Protein AF-E4XRZ0-F1 (afdb_monomer_lite)

Secondary structure (DSSP, 8-state):
-EEEEEEETTTEEEEEEESS-HHHHHHHHHTT-S--HHHHHS-EEEEEEEESS---HHHHHHHHHHHHHHH-GGGEEETTB--SS--HHHHHHHHHHHHHHHT--TTT-SSS-GGG--SPP---HHHHHHHHHHHHS--TT-----TTTS-HHHHHHHHHHTT---S----THHHHHHHHHHHHHHHHHHHHHHHHHHHHHTTS----------

Sequence (214 aa):
MIILVLELEKDRFLVQRTNKEAEEIFEDYVSGRTDCIFTQRYKPQSFIIEKTRSGSLDDLEEVIFSYMLDFGIDNVRGGQYDELFFTKERHLQLKKKIGNRFDKCFNCLGNHRIRKCAKTIEIDEELNEMVQEILEGDSSGDEKIDPKDLDEDERLALRMQMGLDDGYERDESGNCFIICVLVAFFVLGFYMFIYLVLTRYGGKNLKVSFKTGR

Stru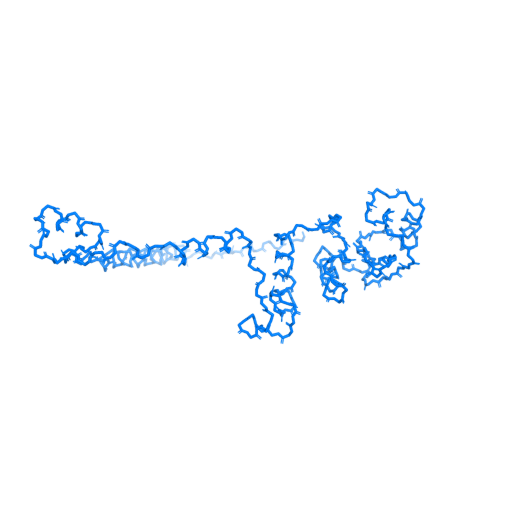cture (mmCIF, N/CA/C/O backbone):
data_AF-E4XRZ0-F1
#
_entry.id   AF-E4XRZ0-F1
#
loop_
_atom_site.group_PDB
_atom_site.id
_atom_site.type_symbol
_atom_site.label_atom_id
_atom_site.label_alt_id
_atom_site.label_comp_id
_atom_site.label_asym_id
_atom_site.label_entity_id
_atom_site.label_seq_id
_atom_site.pdbx_PDB_ins_code
_atom_site.Cartn_x
_atom_site.Cartn_y
_atom_site.Cartn_z
_atom_site.occupancy
_atom_site.B_iso_or_equiv
_atom_site.auth_seq_id
_atom_site.auth_comp_id
_atom_site.auth_asym_id
_atom_site.auth_atom_id
_atom_site.pdbx_PDB_model_num
ATOM 1 N N . MET A 1 1 ? 11.311 10.806 -16.162 1.00 83.06 1 MET A N 1
ATOM 2 C CA . MET A 1 1 ? 11.051 9.583 -15.374 1.00 83.06 1 MET A CA 1
ATOM 3 C C . MET A 1 1 ? 9.656 9.118 -15.715 1.00 83.06 1 MET A C 1
ATOM 5 O O . MET A 1 1 ? 8.772 9.964 -15.828 1.00 83.06 1 MET A O 1
ATOM 9 N N . ILE A 1 2 ? 9.485 7.817 -15.900 1.00 89.50 2 ILE A N 1
ATOM 10 C CA . ILE A 1 2 ? 8.204 7.192 -16.210 1.00 89.50 2 ILE A CA 1
ATOM 11 C C . ILE A 1 2 ? 7.722 6.370 -15.013 1.00 89.50 2 ILE A C 1
ATOM 13 O O . ILE A 1 2 ? 8.541 5.872 -14.234 1.00 89.50 2 ILE A O 1
ATOM 17 N N . ILE A 1 3 ? 6.405 6.252 -14.863 1.00 92.81 3 ILE A N 1
ATOM 18 C CA . ILE A 1 3 ? 5.781 5.276 -13.966 1.00 92.81 3 ILE A CA 1
ATOM 19 C C . ILE A 1 3 ? 5.221 4.165 -14.842 1.00 92.81 3 ILE A C 1
ATOM 21 O O . ILE A 1 3 ? 4.352 4.405 -15.683 1.00 92.81 3 ILE A O 1
ATOM 25 N N . LEU A 1 4 ? 5.778 2.979 -14.646 1.00 94.12 4 LEU A N 1
ATOM 26 C CA . LEU A 1 4 ? 5.436 1.750 -15.333 1.00 94.12 4 LEU A CA 1
ATOM 27 C C . LEU A 1 4 ? 4.639 0.866 -14.378 1.00 94.12 4 LEU A C 1
ATOM 29 O O . LEU A 1 4 ? 5.030 0.696 -13.221 1.00 94.12 4 LEU A O 1
ATOM 33 N N . VAL A 1 5 ? 3.556 0.287 -14.871 1.00 95.62 5 VAL A N 1
ATOM 34 C CA . VAL A 1 5 ? 2.799 -0.747 -14.173 1.00 95.62 5 VAL A CA 1
ATOM 35 C C . VAL A 1 5 ? 2.990 -2.050 -14.928 1.00 95.62 5 VAL A C 1
ATOM 37 O O . VAL A 1 5 ? 2.684 -2.136 -16.112 1.00 95.62 5 VAL A O 1
ATOM 40 N N . LEU A 1 6 ? 3.524 -3.055 -14.248 1.00 95.25 6 LEU A N 1
ATOM 41 C CA . LEU A 1 6 ? 3.657 -4.412 -14.756 1.00 95.25 6 LEU A CA 1
ATOM 42 C C . LEU A 1 6 ? 2.463 -5.226 -14.281 1.00 95.25 6 LEU A C 1
ATOM 44 O O . LEU A 1 6 ? 2.226 -5.329 -13.077 1.00 95.25 6 LEU A O 1
ATOM 48 N N . GLU A 1 7 ? 1.744 -5.809 -15.226 1.00 96.19 7 GLU A N 1
ATOM 49 C CA . GLU A 1 7 ? 0.694 -6.783 -14.967 1.00 96.19 7 GLU A CA 1
ATOM 50 C C . GLU A 1 7 ? 1.335 -8.169 -14.876 1.00 96.19 7 GLU A C 1
ATOM 52 O O . GLU A 1 7 ? 2.112 -8.589 -15.739 1.00 96.19 7 GLU A O 1
ATOM 57 N N . LEU A 1 8 ? 1.053 -8.855 -13.778 1.00 95.44 8 LEU A N 1
ATOM 58 C CA . LEU A 1 8 ? 1.630 -10.134 -13.400 1.00 95.44 8 LEU A CA 1
ATOM 59 C C . LEU A 1 8 ? 0.523 -11.190 -13.351 1.00 95.44 8 LEU A C 1
ATOM 61 O O . LEU A 1 8 ? -0.663 -10.885 -13.230 1.00 95.44 8 LEU A O 1
ATOM 65 N N . GLU A 1 9 ? 0.919 -12.459 -13.355 1.00 94.56 9 GLU A N 1
ATOM 66 C CA . GLU A 1 9 ? -0.007 -13.574 -13.160 1.00 94.56 9 GLU A CA 1
ATOM 67 C C . GLU A 1 9 ? -0.894 -13.417 -11.906 1.00 94.56 9 GLU A C 1
ATOM 69 O O . GLU A 1 9 ? -0.433 -13.008 -10.835 1.00 94.56 9 GLU A O 1
ATOM 74 N N . LYS A 1 10 ? -2.146 -13.889 -12.018 1.00 94.06 10 LYS A N 1
ATOM 75 C CA . LYS A 1 10 ? -3.161 -13.904 -10.945 1.00 94.06 10 LYS A CA 1
ATOM 76 C C . LYS A 1 10 ? -3.623 -12.506 -10.514 1.00 94.06 10 LYS A C 1
ATOM 78 O O . LYS A 1 10 ? -3.785 -12.280 -9.315 1.00 94.06 10 LYS A O 1
ATOM 83 N N . ASP A 1 11 ? -3.824 -11.611 -11.482 1.00 94.31 11 ASP A N 1
ATOM 84 C CA . ASP A 1 11 ? -4.351 -10.252 -11.287 1.00 94.31 11 ASP A CA 1
ATOM 85 C C . ASP A 1 11 ? -3.521 -9.435 -10.282 1.00 94.31 11 ASP A C 1
ATOM 87 O O . ASP A 1 11 ? -4.044 -8.803 -9.360 1.00 94.31 11 ASP A O 1
ATOM 91 N N . ARG A 1 12 ? -2.192 -9.505 -10.425 1.00 95.88 12 ARG A N 1
ATOM 92 C CA . ARG A 1 12 ? -1.232 -8.806 -9.562 1.00 95.88 12 ARG A CA 1
ATOM 93 C C . ARG A 1 12 ? -0.484 -7.745 -10.338 1.00 95.88 12 ARG A C 1
ATOM 95 O O . ARG A 1 12 ? -0.247 -7.885 -11.530 1.00 95.88 12 ARG A O 1
ATOM 102 N N . PHE A 1 13 ? -0.057 -6.706 -9.634 1.00 97.06 13 PHE A N 1
ATOM 103 C CA . PHE A 1 13 ? 0.544 -5.532 -10.248 1.00 97.06 13 PHE A CA 1
ATOM 104 C C . PHE A 1 13 ? 1.822 -5.131 -9.520 1.00 97.06 13 PHE A C 1
ATOM 106 O O . PHE A 1 13 ? 1.865 -5.087 -8.288 1.00 97.06 13 PHE A O 1
ATOM 113 N N . LEU A 1 14 ? 2.866 -4.812 -10.281 1.00 96.12 14 LEU A N 1
ATOM 114 C CA . LEU A 1 14 ? 4.071 -4.165 -9.768 1.00 96.12 14 LEU A CA 1
ATOM 115 C C . LEU A 1 14 ? 4.192 -2.778 -10.393 1.00 96.12 14 LEU A C 1
ATOM 117 O O . LEU A 1 14 ? 4.318 -2.643 -11.605 1.00 96.12 14 LEU A O 1
ATOM 121 N N . VAL A 1 15 ? 4.190 -1.744 -9.562 1.00 95.38 15 VAL A N 1
ATOM 122 C CA . VAL A 1 15 ? 4.352 -0.357 -9.994 1.00 95.38 15 VAL A CA 1
ATOM 123 C C . VAL A 1 15 ? 5.789 0.078 -9.746 1.00 95.38 15 VAL A C 1
ATOM 125 O O . VAL A 1 15 ? 6.284 0.041 -8.616 1.00 95.38 15 VAL A O 1
ATOM 128 N N . GLN A 1 16 ? 6.465 0.538 -10.793 1.00 92.56 16 GLN A N 1
ATOM 129 C CA . GLN A 1 16 ? 7.843 0.995 -10.706 1.00 92.56 16 GLN A CA 1
ATOM 130 C C . GLN A 1 16 ? 8.038 2.349 -11.371 1.00 92.56 16 GLN A C 1
ATOM 132 O O . GLN A 1 16 ? 7.583 2.615 -12.480 1.00 92.56 16 GLN A O 1
ATOM 137 N N . ARG A 1 17 ? 8.809 3.203 -10.697 1.00 92.31 17 ARG A N 1
ATOM 138 C CA . ARG A 1 17 ? 9.357 4.411 -11.299 1.00 92.31 17 ARG A CA 1
ATOM 139 C C . ARG A 1 17 ? 10.733 4.123 -11.881 1.00 92.31 17 ARG A C 1
ATOM 141 O O . ARG A 1 17 ? 11.614 3.651 -11.166 1.00 92.31 17 ARG A O 1
ATOM 148 N N . THR A 1 18 ? 10.941 4.495 -13.135 1.00 90.00 18 THR A N 1
ATOM 149 C CA . THR A 1 18 ? 12.208 4.276 -13.838 1.00 90.00 18 THR A CA 1
ATOM 150 C C . THR A 1 18 ? 12.543 5.431 -14.785 1.00 90.00 18 THR A C 1
ATOM 152 O O . THR A 1 18 ? 11.710 6.283 -15.108 1.00 90.00 18 THR A O 1
ATOM 155 N N . ASN A 1 19 ? 13.808 5.518 -15.178 1.00 89.56 19 ASN A N 1
ATOM 156 C CA . ASN A 1 19 ? 14.304 6.382 -16.248 1.00 89.56 19 ASN A CA 1
ATOM 157 C C . ASN A 1 19 ? 14.634 5.606 -17.532 1.00 89.56 19 ASN A C 1
ATOM 159 O O . ASN A 1 19 ? 14.908 6.247 -18.542 1.00 89.56 19 ASN A O 1
ATOM 163 N N . LYS A 1 20 ? 14.624 4.271 -17.472 1.00 89.19 20 LYS A N 1
ATOM 164 C CA . LYS A 1 20 ? 14.821 3.382 -18.616 1.00 89.19 20 LYS A CA 1
ATOM 165 C C . LYS A 1 20 ? 13.554 3.277 -19.465 1.00 89.19 20 LYS A C 1
ATOM 167 O O . LYS A 1 20 ? 12.472 3.670 -19.020 1.00 89.19 20 LYS A O 1
ATOM 172 N N . GLU A 1 21 ? 13.705 2.739 -20.669 1.00 89.81 21 GLU A N 1
ATOM 173 C CA . GLU A 1 21 ? 12.577 2.401 -21.537 1.00 89.81 21 GLU A CA 1
ATOM 174 C C . GLU A 1 21 ? 11.744 1.269 -20.918 1.00 89.81 21 GLU A C 1
ATOM 176 O O . GLU A 1 21 ? 12.250 0.437 -20.158 1.00 89.81 21 GLU A O 1
ATOM 181 N N . ALA A 1 22 ? 10.437 1.282 -21.183 1.00 90.31 22 ALA A N 1
ATOM 182 C CA . ALA A 1 22 ? 9.500 0.348 -20.564 1.00 90.31 22 ALA A CA 1
ATOM 183 C C . ALA A 1 22 ? 9.772 -1.096 -21.010 1.00 90.31 22 ALA A C 1
ATOM 185 O O . ALA A 1 22 ? 9.707 -2.019 -20.199 1.00 90.31 22 ALA A O 1
ATOM 186 N N . GLU A 1 23 ? 10.137 -1.259 -22.279 1.00 91.62 23 GLU A N 1
ATOM 187 C CA . GLU A 1 23 ? 10.483 -2.520 -22.921 1.00 91.62 23 GLU A CA 1
ATOM 188 C C . GLU A 1 23 ? 11.716 -3.158 -22.268 1.00 91.62 23 GLU A C 1
ATOM 190 O O . GLU A 1 23 ? 11.671 -4.329 -21.898 1.00 91.62 23 GLU A O 1
ATOM 195 N N . GLU A 1 24 ? 12.778 -2.376 -22.033 1.00 92.00 24 GLU A N 1
ATOM 196 C CA . GLU A 1 24 ? 14.004 -2.855 -21.372 1.00 92.00 24 GLU A CA 1
ATOM 197 C C . GLU A 1 24 ? 13.697 -3.389 -19.964 1.00 92.00 24 GLU A C 1
ATOM 199 O O . GLU A 1 24 ? 14.148 -4.467 -19.577 1.00 92.00 24 GLU A O 1
ATOM 204 N N . ILE A 1 25 ? 12.880 -2.657 -19.202 1.00 91.31 25 ILE A N 1
ATOM 205 C CA . ILE A 1 25 ? 12.479 -3.061 -17.851 1.00 91.31 25 ILE A CA 1
ATOM 206 C C . ILE A 1 25 ? 11.632 -4.331 -17.886 1.00 91.31 25 ILE A C 1
ATOM 208 O O . ILE A 1 25 ? 11.856 -5.244 -17.091 1.00 91.31 25 ILE A O 1
ATOM 212 N N . PHE A 1 26 ? 10.660 -4.403 -18.792 1.00 92.88 26 PHE A N 1
ATOM 213 C CA . PHE A 1 26 ? 9.824 -5.588 -18.939 1.00 92.88 26 PHE A CA 1
ATOM 21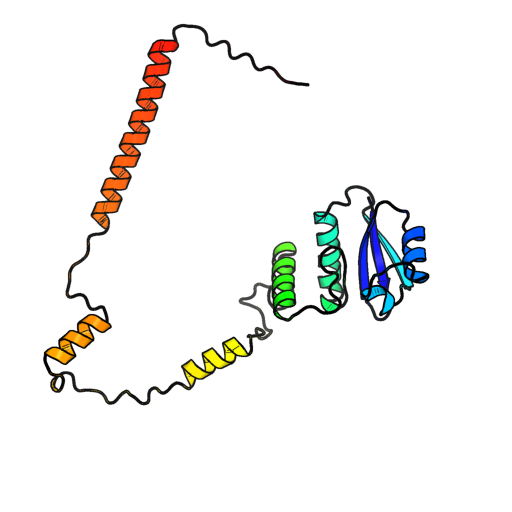4 C C . PHE A 1 26 ? 10.675 -6.827 -19.252 1.00 92.88 26 PHE A C 1
ATOM 216 O O . PHE A 1 26 ? 10.526 -7.857 -18.592 1.00 92.88 26 PHE A O 1
ATOM 223 N N . GLU A 1 27 ? 11.629 -6.714 -20.177 1.00 92.50 27 GLU A N 1
ATOM 224 C CA . GLU A 1 27 ? 12.570 -7.790 -20.495 1.00 92.50 27 GLU A CA 1
ATOM 225 C C . GLU A 1 27 ? 13.464 -8.170 -19.306 1.00 92.50 27 GLU A C 1
ATOM 227 O O . GLU A 1 27 ? 13.703 -9.361 -19.078 1.00 92.50 27 GLU A O 1
ATOM 232 N N . ASP A 1 28 ? 13.950 -7.201 -18.524 1.00 92.50 28 ASP A N 1
ATOM 233 C CA . ASP A 1 28 ? 14.736 -7.450 -17.306 1.00 92.50 28 ASP A CA 1
ATOM 234 C C . ASP A 1 28 ? 13.948 -8.322 -16.308 1.00 92.50 28 ASP A C 1
ATOM 236 O O . ASP A 1 28 ? 14.482 -9.310 -15.789 1.00 92.50 28 ASP A O 1
ATOM 240 N N . TYR A 1 29 ? 12.661 -8.024 -16.095 1.00 91.06 29 TYR A N 1
ATOM 241 C CA . TYR A 1 29 ? 11.799 -8.811 -15.208 1.00 91.06 29 TYR A CA 1
ATOM 242 C C . TYR A 1 29 ? 11.428 -10.181 -15.780 1.00 91.06 29 TYR A C 1
ATOM 244 O O . TYR A 1 29 ? 11.481 -11.176 -15.057 1.00 91.06 29 TYR A O 1
ATOM 252 N N . VAL A 1 30 ? 11.082 -10.263 -17.068 1.00 91.50 30 VAL A N 1
ATOM 253 C CA . VAL A 1 30 ? 10.717 -11.532 -17.725 1.00 91.50 30 VAL A CA 1
ATOM 254 C C . VAL A 1 30 ? 11.902 -12.499 -17.761 1.00 91.50 30 VAL A C 1
ATOM 256 O O . VAL A 1 30 ? 11.736 -13.698 -17.538 1.00 91.50 30 VAL A O 1
ATOM 259 N N . SER A 1 31 ? 13.109 -11.985 -17.999 1.00 89.38 31 SER A N 1
ATOM 260 C CA . SER A 1 31 ? 14.344 -12.782 -18.002 1.00 89.38 31 SER A CA 1
ATOM 261 C C . SER A 1 31 ? 14.845 -13.159 -16.603 1.00 89.38 31 SER A C 1
ATOM 263 O O . SER A 1 31 ? 15.799 -13.928 -16.492 1.00 89.38 31 SER A O 1
ATOM 265 N N . GLY A 1 32 ? 14.219 -12.645 -15.537 1.00 85.19 32 GLY A N 1
ATOM 266 C CA . GLY A 1 32 ? 14.611 -12.928 -14.156 1.00 85.19 32 GLY A CA 1
ATOM 267 C C . GLY A 1 32 ? 15.940 -12.289 -13.748 1.00 85.19 32 GLY A C 1
ATOM 268 O O . GLY A 1 32 ? 16.579 -12.764 -12.814 1.00 85.19 32 GLY A O 1
ATOM 269 N N . ARG A 1 33 ? 16.371 -11.218 -14.429 1.00 85.00 33 ARG A N 1
ATOM 270 C CA . ARG A 1 33 ? 17.604 -10.475 -14.103 1.00 85.00 33 ARG A CA 1
ATOM 271 C C . ARG A 1 33 ? 17.455 -9.556 -12.885 1.00 85.00 33 ARG A C 1
ATOM 273 O O . ARG A 1 33 ? 18.420 -8.918 -12.479 1.00 85.00 33 ARG A O 1
ATOM 280 N N . THR A 1 34 ? 16.254 -9.473 -12.318 1.00 85.69 34 THR A N 1
ATOM 281 C CA . THR A 1 34 ? 15.924 -8.629 -11.166 1.00 85.69 34 THR A CA 1
ATOM 282 C C . THR A 1 34 ? 15.776 -9.444 -9.883 1.00 85.69 34 THR A C 1
ATOM 284 O O . THR A 1 34 ? 15.106 -10.479 -9.877 1.00 85.69 34 THR A O 1
ATOM 287 N N . ASP A 1 35 ? 16.238 -8.895 -8.761 1.00 83.88 35 ASP A N 1
ATOM 288 C CA . ASP A 1 35 ? 16.111 -9.507 -7.427 1.00 83.88 35 ASP A CA 1
ATOM 289 C C . ASP A 1 35 ? 14.733 -9.279 -6.767 1.00 83.88 35 ASP A C 1
ATOM 291 O O . ASP A 1 35 ? 14.571 -9.389 -5.551 1.00 83.88 35 ASP A O 1
ATOM 295 N N . CYS A 1 36 ? 13.704 -8.942 -7.550 1.00 86.88 36 CYS A N 1
ATOM 296 C CA . CYS A 1 36 ? 12.367 -8.700 -7.022 1.00 86.88 36 CYS A CA 1
ATOM 297 C C . CYS A 1 36 ? 11.650 -10.027 -6.731 1.00 86.88 36 CYS A C 1
ATOM 299 O O . CYS A 1 36 ? 11.170 -10.720 -7.628 1.00 86.88 36 CYS A O 1
ATOM 301 N N . ILE A 1 37 ? 11.517 -10.357 -5.446 1.00 89.88 37 ILE A N 1
ATOM 302 C CA . ILE A 1 37 ? 10.848 -11.583 -4.977 1.00 89.88 37 ILE A CA 1
ATOM 303 C C . ILE A 1 37 ? 9.396 -11.665 -5.490 1.00 89.88 37 ILE A C 1
ATOM 305 O O . ILE A 1 37 ? 8.890 -12.752 -5.779 1.00 89.88 37 ILE A O 1
ATOM 309 N N . PHE A 1 38 ? 8.716 -10.522 -5.634 1.00 91.06 38 PHE A N 1
ATOM 310 C CA . PHE A 1 38 ? 7.328 -10.478 -6.096 1.00 91.06 38 PHE A CA 1
ATOM 311 C C . PHE A 1 38 ? 7.181 -10.958 -7.549 1.00 91.06 38 PHE A C 1
ATOM 313 O O . PHE A 1 38 ? 6.304 -11.776 -7.827 1.00 91.06 38 PHE A O 1
ATOM 320 N N . THR A 1 39 ? 8.072 -10.535 -8.451 1.00 89.56 39 THR A N 1
ATOM 321 C CA . THR A 1 39 ? 8.053 -10.941 -9.872 1.00 89.56 39 THR A CA 1
ATOM 322 C C . THR A 1 39 ? 8.666 -12.318 -10.110 1.00 89.56 39 THR A C 1
ATOM 324 O O . THR A 1 39 ? 8.299 -13.004 -11.061 1.00 89.56 39 THR A O 1
ATOM 327 N N . GLN A 1 40 ? 9.543 -12.781 -9.215 1.00 89.75 40 GLN A N 1
ATOM 328 C CA . GLN A 1 40 ? 9.991 -14.178 -9.207 1.00 89.75 40 GLN A CA 1
ATOM 329 C C . GLN A 1 40 ? 8.837 -15.140 -8.887 1.00 89.75 40 GLN A C 1
ATOM 331 O O . GLN A 1 40 ? 8.780 -16.246 -9.426 1.00 89.75 40 GLN A O 1
ATOM 336 N N . ARG A 1 41 ? 7.902 -14.724 -8.021 1.00 91.12 41 ARG A N 1
ATOM 337 C CA . ARG A 1 41 ? 6.721 -15.520 -7.661 1.00 91.12 41 ARG A CA 1
ATOM 338 C C . ARG A 1 41 ? 5.582 -15.409 -8.676 1.00 91.12 41 ARG A C 1
ATOM 340 O O . ARG A 1 41 ? 4.881 -16.398 -8.887 1.00 91.12 41 ARG A O 1
ATOM 347 N N . TYR A 1 42 ? 5.375 -14.227 -9.249 1.00 93.12 42 TYR A N 1
ATOM 348 C CA . TYR A 1 42 ? 4.308 -13.943 -10.210 1.00 93.12 42 TYR A CA 1
ATOM 349 C C . TYR A 1 42 ? 4.921 -13.373 -11.481 1.00 93.12 42 TYR A C 1
ATOM 351 O O . TYR A 1 42 ? 5.459 -12.269 -11.464 1.00 93.12 42 TYR A O 1
ATOM 359 N N . LYS A 1 43 ? 4.865 -14.125 -12.581 1.00 92.94 43 LYS A N 1
ATOM 360 C CA . LYS A 1 43 ? 5.558 -13.724 -13.808 1.00 92.94 43 LYS A CA 1
ATOM 361 C C . LYS A 1 43 ? 4.868 -12.527 -14.478 1.00 92.94 43 LYS A C 1
ATOM 363 O O . LYS A 1 43 ? 3.637 -12.512 -14.520 1.00 92.94 43 LYS A O 1
ATOM 368 N N . PRO A 1 44 ? 5.626 -11.565 -15.034 1.00 94.25 44 PRO A N 1
ATOM 369 C CA . PRO A 1 44 ? 5.071 -10.502 -15.871 1.00 94.25 44 PRO A CA 1
ATOM 370 C C . PRO A 1 44 ? 4.420 -11.036 -17.144 1.00 94.25 44 PRO A C 1
ATOM 372 O O . PRO A 1 44 ? 4.973 -11.910 -17.810 1.00 94.25 44 PRO A O 1
ATOM 375 N N . GLN A 1 45 ? 3.257 -10.480 -17.478 1.00 94.50 45 GLN A N 1
ATOM 376 C CA . GLN A 1 45 ? 2.483 -10.787 -18.683 1.00 94.50 45 GLN A CA 1
ATOM 377 C C . GLN A 1 45 ? 2.458 -9.599 -19.649 1.00 94.50 45 GLN A C 1
ATOM 379 O O . GLN A 1 45 ? 2.651 -9.772 -20.852 1.00 94.50 45 GLN A O 1
ATOM 384 N N . SER A 1 46 ? 2.275 -8.395 -19.111 1.00 93.75 46 SER A N 1
ATOM 385 C CA . SER A 1 46 ? 2.087 -7.152 -19.866 1.00 93.75 46 SER A CA 1
ATOM 386 C C . SER A 1 46 ? 2.593 -5.957 -19.059 1.00 93.75 46 SER A C 1
ATOM 388 O O . SER A 1 46 ? 2.886 -6.062 -17.866 1.00 93.75 46 SER A O 1
ATOM 390 N N . PHE A 1 47 ? 2.704 -4.799 -19.711 1.00 93.00 47 PHE A N 1
ATOM 391 C CA . PHE A 1 47 ? 3.014 -3.541 -19.044 1.00 93.00 47 PHE A CA 1
ATOM 392 C C . PHE A 1 47 ? 2.163 -2.387 -19.577 1.00 93.00 47 PHE A C 1
ATOM 394 O O . PHE A 1 47 ? 1.761 -2.374 -20.740 1.00 93.00 47 PHE A O 1
ATOM 401 N N . ILE A 1 48 ? 1.913 -1.404 -18.713 1.00 92.69 48 ILE A N 1
ATOM 402 C CA . ILE A 1 48 ? 1.146 -0.188 -18.988 1.00 92.69 48 ILE A CA 1
ATOM 403 C C . ILE A 1 48 ? 1.974 1.015 -18.525 1.00 92.69 48 ILE A C 1
ATOM 405 O O . ILE A 1 48 ? 2.553 1.011 -17.437 1.00 92.69 48 ILE A O 1
ATOM 409 N N . ILE A 1 49 ? 2.039 2.061 -19.348 1.00 89.81 49 ILE A N 1
ATOM 410 C CA . ILE A 1 49 ? 2.722 3.316 -19.010 1.00 89.81 49 ILE A CA 1
ATOM 411 C C . ILE A 1 49 ? 1.674 4.330 -18.542 1.00 89.81 49 ILE A C 1
ATOM 413 O O . ILE A 1 49 ? 0.877 4.804 -19.345 1.00 89.81 49 ILE A O 1
ATOM 417 N N . GLU A 1 50 ? 1.706 4.693 -17.258 1.00 83.44 50 GLU A N 1
ATOM 418 C CA . GLU A 1 50 ? 0.721 5.604 -16.646 1.00 83.44 50 GLU A CA 1
ATOM 419 C C . GLU A 1 50 ? 1.128 7.083 -16.754 1.00 83.44 50 GLU A C 1
ATOM 421 O O . GLU A 1 50 ? 0.322 7.957 -17.073 1.00 83.44 50 GLU A O 1
ATOM 426 N N . LYS A 1 51 ? 2.403 7.407 -16.489 1.00 77.06 51 LYS A N 1
ATOM 427 C CA . LYS A 1 51 ? 2.904 8.797 -16.484 1.00 77.06 51 LYS A CA 1
ATOM 428 C C . LYS A 1 51 ? 4.290 8.885 -17.122 1.00 77.06 51 LYS A C 1
ATOM 430 O O . LYS A 1 51 ? 5.166 8.084 -16.807 1.00 77.06 51 LYS A O 1
ATOM 435 N N . THR A 1 52 ? 4.525 9.911 -17.950 1.00 63.94 52 THR A N 1
ATOM 436 C CA . THR A 1 52 ? 5.770 10.047 -18.744 1.00 63.94 52 THR A CA 1
ATOM 437 C C . THR A 1 52 ? 6.669 11.230 -18.341 1.00 63.94 52 THR A C 1
ATOM 439 O O . THR A 1 52 ? 7.807 11.309 -18.801 1.00 63.94 52 THR A O 1
ATOM 442 N N . ARG A 1 53 ? 6.207 12.186 -17.512 1.00 58.62 53 ARG A N 1
ATOM 443 C CA . ARG A 1 53 ? 6.931 13.470 -17.333 1.00 58.62 53 ARG A CA 1
ATOM 444 C C . ARG A 1 53 ? 7.189 13.949 -15.900 1.00 58.62 53 ARG A C 1
ATOM 446 O O . ARG A 1 53 ? 8.317 14.365 -15.655 1.00 58.62 53 ARG A O 1
ATOM 453 N N . SER A 1 54 ? 6.232 13.895 -14.966 1.00 68.94 54 SER A N 1
ATOM 454 C CA . SER A 1 54 ? 6.476 14.368 -13.586 1.00 68.94 54 SER A CA 1
ATOM 455 C C . SER A 1 54 ? 7.117 13.297 -12.703 1.00 68.94 54 SER A C 1
ATOM 457 O O . SER A 1 54 ? 8.082 13.605 -12.011 1.00 68.94 54 SER A O 1
ATOM 459 N N . GLY A 1 55 ? 6.659 12.039 -12.788 1.00 72.19 55 GLY A N 1
ATOM 460 C CA . GLY A 1 55 ? 7.283 10.859 -12.170 1.00 72.19 55 GLY A CA 1
ATOM 461 C C . GLY A 1 55 ? 7.758 11.063 -10.726 1.00 72.19 55 GLY A C 1
ATOM 462 O O . GLY A 1 55 ? 8.784 10.508 -10.334 1.00 72.19 55 GLY A O 1
ATOM 463 N N . SER A 1 56 ? 7.091 11.909 -9.942 1.00 87.62 56 SER A N 1
ATOM 464 C CA . SER A 1 56 ? 7.519 12.204 -8.577 1.00 87.62 56 SER A CA 1
ATOM 465 C C . SER A 1 56 ? 7.302 10.986 -7.671 1.00 87.62 56 SER A C 1
ATOM 467 O O . SER A 1 56 ? 6.696 9.990 -8.070 1.00 87.62 56 SER A O 1
ATOM 469 N N . LEU A 1 57 ? 7.842 11.022 -6.449 1.00 89.38 57 LEU A N 1
ATOM 470 C CA . LEU A 1 57 ? 7.536 9.972 -5.468 1.00 89.38 57 LEU A CA 1
ATOM 471 C C . LEU A 1 57 ? 6.047 9.989 -5.093 1.00 89.38 57 LEU A C 1
ATOM 473 O O . LEU A 1 57 ? 5.454 8.927 -4.928 1.00 89.38 57 LEU A O 1
ATOM 477 N N . ASP A 1 58 ? 5.440 11.175 -5.050 1.00 90.38 58 ASP A N 1
ATOM 478 C CA . ASP A 1 58 ? 4.017 11.336 -4.757 1.00 90.38 58 ASP A CA 1
ATOM 479 C C . ASP A 1 58 ? 3.136 10.784 -5.881 1.00 90.38 58 ASP A C 1
ATOM 481 O O . ASP A 1 58 ? 2.119 10.152 -5.595 1.00 90.38 58 ASP A O 1
ATOM 485 N N . ASP A 1 59 ? 3.556 10.963 -7.142 1.00 91.62 59 ASP A N 1
ATOM 486 C CA . ASP A 1 59 ? 2.899 10.365 -8.309 1.00 91.62 59 ASP A CA 1
ATOM 487 C C . ASP A 1 59 ? 2.960 8.833 -8.263 1.00 91.62 59 ASP A C 1
ATOM 489 O O . ASP A 1 59 ? 1.985 8.168 -8.603 1.00 91.62 59 ASP A O 1
ATOM 493 N N . LEU A 1 60 ? 4.107 8.269 -7.863 1.00 93.00 60 LEU A N 1
ATOM 494 C CA . LEU A 1 60 ? 4.276 6.822 -7.724 1.00 93.00 60 LEU A CA 1
ATOM 495 C C . LEU A 1 60 ? 3.347 6.273 -6.637 1.00 93.00 60 LEU A C 1
ATOM 497 O O . LEU A 1 60 ? 2.660 5.280 -6.866 1.00 93.00 60 LEU A O 1
ATOM 501 N N . GLU A 1 61 ? 3.307 6.922 -5.472 1.00 94.69 61 GLU A N 1
ATOM 502 C CA . GLU A 1 61 ? 2.416 6.516 -4.384 1.00 94.69 61 GLU A CA 1
ATOM 503 C C . GLU A 1 61 ? 0.937 6.635 -4.782 1.00 94.69 61 GLU A C 1
ATOM 505 O O . GLU A 1 61 ? 0.146 5.751 -4.461 1.00 94.69 61 GLU A O 1
ATOM 510 N N . GLU A 1 62 ? 0.561 7.687 -5.513 1.00 94.06 62 GLU A N 1
ATOM 511 C CA . GLU A 1 62 ? -0.801 7.861 -6.026 1.00 94.06 62 GLU A CA 1
ATOM 512 C C . GLU A 1 62 ? -1.225 6.697 -6.929 1.00 94.06 62 GLU A C 1
ATOM 514 O O . GLU A 1 62 ? -2.293 6.122 -6.714 1.00 94.06 62 GLU A O 1
ATOM 519 N N . VAL A 1 63 ? -0.375 6.312 -7.889 1.00 94.94 63 VAL A N 1
ATOM 520 C CA . VAL A 1 63 ? -0.649 5.183 -8.791 1.00 94.94 63 VAL A CA 1
ATOM 521 C C . VAL A 1 63 ? -0.752 3.880 -8.000 1.00 94.94 63 VAL A C 1
ATOM 523 O O . VAL A 1 63 ? -1.722 3.147 -8.169 1.00 94.94 63 VAL A O 1
ATOM 526 N N . ILE A 1 64 ? 0.183 3.616 -7.080 1.00 96.25 64 ILE A N 1
ATOM 527 C CA . ILE A 1 64 ? 0.136 2.414 -6.231 1.00 96.25 64 ILE A CA 1
ATOM 528 C C . ILE A 1 64 ? -1.189 2.345 -5.468 1.00 96.25 64 ILE A C 1
ATOM 530 O O . ILE A 1 64 ? -1.852 1.310 -5.479 1.00 96.25 64 ILE A O 1
ATOM 534 N N . PHE A 1 65 ? -1.600 3.435 -4.821 1.00 96.19 65 PHE A N 1
ATOM 535 C CA . PHE A 1 65 ? -2.825 3.436 -4.028 1.00 96.19 65 PHE A CA 1
ATOM 536 C C . PHE A 1 65 ? -4.093 3.335 -4.876 1.00 96.19 65 PHE A C 1
ATOM 538 O O . PHE A 1 65 ? -5.046 2.697 -4.432 1.00 96.19 65 PHE A O 1
ATOM 545 N N . SER A 1 66 ? -4.105 3.910 -6.082 1.00 95.38 66 SER A N 1
ATOM 546 C CA . SER A 1 66 ? -5.208 3.724 -7.030 1.00 95.38 66 SER A CA 1
ATOM 547 C C . SER A 1 66 ? -5.358 2.248 -7.396 1.00 95.38 66 SER A C 1
ATOM 549 O O . SER A 1 66 ? -6.429 1.675 -7.232 1.00 95.38 66 SER A O 1
ATOM 551 N N . TYR A 1 67 ? -4.262 1.585 -7.772 1.00 96.25 67 TYR A N 1
ATOM 552 C CA . TYR A 1 67 ? -4.295 0.157 -8.087 1.00 96.25 67 TYR A CA 1
ATOM 553 C C . TYR A 1 67 ? -4.660 -0.694 -6.859 1.00 96.25 67 TYR A C 1
ATOM 555 O O . TYR A 1 67 ? -5.394 -1.670 -6.981 1.00 96.25 67 TYR A O 1
ATOM 563 N N . MET A 1 68 ? -4.207 -0.332 -5.652 1.00 96.12 68 MET A N 1
ATOM 564 C CA . MET A 1 68 ? -4.604 -1.032 -4.420 1.00 96.12 68 MET A CA 1
ATOM 565 C C . MET A 1 68 ? -6.102 -0.900 -4.117 1.00 96.12 68 MET A C 1
ATOM 567 O O . MET A 1 68 ? -6.674 -1.808 -3.513 1.00 96.12 68 MET A O 1
ATOM 571 N N . LEU A 1 69 ? -6.735 0.214 -4.497 1.00 94.25 69 LEU A N 1
ATOM 572 C CA . LEU A 1 69 ? -8.184 0.389 -4.372 1.00 94.25 69 LEU A CA 1
ATOM 573 C C . LEU A 1 69 ? -8.947 -0.519 -5.334 1.00 94.25 69 LEU A C 1
ATOM 575 O O . LEU A 1 69 ? -9.942 -1.117 -4.926 1.00 94.25 69 LEU A O 1
ATOM 579 N N . ASP A 1 70 ? -8.466 -0.629 -6.570 1.00 94.19 70 ASP A N 1
ATOM 580 C CA . ASP A 1 70 ? -9.166 -1.345 -7.637 1.00 94.19 70 ASP A CA 1
ATOM 581 C C . ASP A 1 70 ? -8.948 -2.864 -7.561 1.00 94.19 70 ASP A C 1
ATOM 583 O O . ASP A 1 70 ? -9.893 -3.641 -7.701 1.00 94.19 70 ASP A O 1
ATOM 587 N N . PHE A 1 71 ? -7.718 -3.295 -7.272 1.00 95.12 71 PHE A N 1
ATOM 588 C CA . PHE A 1 71 ? -7.310 -4.704 -7.303 1.00 95.12 71 PHE A CA 1
ATOM 589 C C . PHE A 1 71 ? -7.061 -5.305 -5.915 1.00 95.12 71 PHE A C 1
ATOM 591 O O . PHE A 1 71 ? -6.853 -6.512 -5.787 1.00 95.12 71 PHE A O 1
ATOM 598 N N . GLY A 1 72 ? -7.107 -4.489 -4.861 1.00 94.50 72 GLY A N 1
ATOM 599 C CA . GLY A 1 72 ? -6.852 -4.901 -3.484 1.00 94.50 72 GLY A CA 1
ATOM 600 C C . GLY A 1 72 ? -5.392 -4.729 -3.055 1.00 94.50 72 GLY A C 1
ATOM 601 O O . GLY A 1 72 ? -4.450 -4.915 -3.826 1.00 94.50 72 GLY A O 1
ATOM 602 N N . ILE A 1 73 ? -5.203 -4.407 -1.771 1.00 95.50 73 ILE A N 1
ATOM 603 C CA . ILE A 1 73 ? -3.893 -4.092 -1.174 1.00 95.50 73 ILE A CA 1
ATOM 604 C C . ILE A 1 73 ? -2.884 -5.242 -1.363 1.00 95.50 73 ILE A C 1
ATOM 606 O O . ILE A 1 73 ? -1.715 -5.011 -1.661 1.00 95.50 73 ILE A O 1
ATOM 610 N N . ASP A 1 74 ? -3.323 -6.496 -1.264 1.00 95.12 74 ASP A N 1
ATOM 611 C CA . ASP A 1 74 ? -2.447 -7.670 -1.369 1.00 95.12 74 ASP A CA 1
ATOM 612 C C . ASP A 1 74 ? -1.945 -7.989 -2.775 1.00 95.12 74 ASP A C 1
ATOM 614 O O . ASP A 1 74 ? -1.017 -8.792 -2.930 1.00 95.12 74 ASP A O 1
ATOM 618 N N . ASN A 1 75 ? -2.538 -7.372 -3.793 1.00 96.38 75 ASN A N 1
ATOM 619 C CA . ASN A 1 75 ? -2.245 -7.679 -5.186 1.00 96.38 75 ASN A CA 1
ATOM 620 C C . ASN A 1 75 ? -1.282 -6.682 -5.829 1.00 96.38 75 ASN A C 1
ATOM 622 O O . ASN A 1 75 ? -0.788 -6.951 -6.918 1.00 96.38 75 ASN A O 1
ATOM 626 N N . VAL A 1 76 ? -0.959 -5.579 -5.151 1.00 96.56 76 VAL A N 1
ATOM 627 C CA . VAL A 1 76 ? -0.152 -4.493 -5.718 1.00 96.56 76 VAL A CA 1
ATOM 628 C C . VAL A 1 76 ? 1.111 -4.271 -4.901 1.00 96.56 76 VAL A C 1
ATOM 630 O O . VAL A 1 76 ? 1.045 -4.139 -3.678 1.00 96.56 76 VAL A O 1
ATOM 633 N N . ARG A 1 77 ? 2.265 -4.201 -5.564 1.00 95.69 77 ARG A N 1
ATOM 634 C CA . ARG A 1 77 ? 3.556 -3.852 -4.953 1.00 95.69 77 ARG A CA 1
ATOM 635 C C . ARG A 1 77 ? 4.226 -2.714 -5.698 1.00 95.69 77 ARG A C 1
ATOM 637 O O . ARG A 1 77 ? 3.921 -2.468 -6.862 1.00 95.69 77 ARG A O 1
ATOM 644 N N . GLY A 1 78 ? 5.144 -2.020 -5.037 1.00 93.38 78 GLY A N 1
ATOM 645 C CA . GLY A 1 78 ? 5.930 -0.966 -5.672 1.00 93.38 78 GLY A CA 1
ATOM 646 C C . GLY A 1 78 ? 6.498 0.051 -4.693 1.00 93.38 78 GLY A C 1
ATOM 647 O O . GLY A 1 78 ? 5.956 0.267 -3.610 1.00 93.38 78 GLY A O 1
ATOM 648 N N . GLY A 1 79 ? 7.584 0.716 -5.089 1.00 90.62 79 GLY A N 1
ATOM 649 C CA . GLY A 1 79 ? 8.230 1.741 -4.268 1.00 90.62 79 GLY A CA 1
ATOM 650 C C . GLY A 1 79 ? 8.601 1.221 -2.876 1.00 90.62 79 GLY A C 1
ATOM 651 O O . GLY A 1 79 ? 9.357 0.270 -2.760 1.00 90.62 79 GLY A O 1
ATOM 652 N N . GLN A 1 80 ? 8.056 1.853 -1.833 1.00 92.12 80 GLN A N 1
ATOM 653 C CA . GLN A 1 80 ? 8.255 1.472 -0.423 1.00 92.12 80 GLN A CA 1
ATOM 654 C C . GLN A 1 80 ? 7.290 0.380 0.087 1.00 92.12 80 GLN A C 1
ATOM 656 O O . GLN A 1 80 ? 7.219 0.140 1.291 1.00 92.12 80 GLN A O 1
ATOM 661 N N . TYR A 1 81 ? 6.476 -0.182 -0.807 1.00 94.69 81 TYR A N 1
ATOM 662 C CA . TYR A 1 81 ? 5.453 -1.190 -0.532 1.00 94.69 81 TYR A CA 1
ATOM 663 C C . TYR A 1 81 ? 5.785 -2.469 -1.316 1.00 94.69 81 TYR A C 1
ATOM 665 O O . TYR A 1 81 ? 4.991 -2.943 -2.133 1.00 94.69 81 TYR A O 1
ATOM 673 N N . ASP A 1 82 ? 7.016 -2.953 -1.168 1.00 91.56 82 ASP A N 1
ATOM 674 C CA . ASP A 1 82 ? 7.589 -4.099 -1.882 1.00 91.56 82 ASP A CA 1
ATOM 675 C C . ASP A 1 82 ? 7.600 -5.392 -1.045 1.00 91.56 82 ASP A C 1
ATOM 677 O O . ASP A 1 82 ? 8.005 -6.447 -1.542 1.00 91.56 82 ASP A O 1
ATOM 681 N N . GLU A 1 83 ? 7.099 -5.347 0.196 1.00 92.25 83 GLU A N 1
ATOM 682 C CA . GLU A 1 83 ? 7.031 -6.509 1.080 1.00 92.25 83 GLU A CA 1
ATOM 683 C C . GLU A 1 83 ? 6.157 -7.623 0.469 1.00 92.25 83 GLU A C 1
ATOM 685 O O . GLU A 1 83 ? 5.031 -7.381 0.039 1.00 92.25 83 GLU A O 1
ATOM 690 N N . LEU A 1 84 ? 6.617 -8.882 0.457 1.00 90.50 84 LEU A N 1
ATOM 691 C CA . LEU A 1 84 ? 5.849 -9.990 -0.144 1.00 90.50 84 LEU A CA 1
ATOM 692 C C . LEU A 1 84 ? 4.463 -10.159 0.508 1.00 90.50 84 LEU A C 1
ATOM 694 O O . LEU A 1 84 ? 3.463 -10.358 -0.186 1.00 90.50 84 LEU A O 1
ATOM 698 N N . PHE A 1 85 ? 4.409 -10.028 1.833 1.00 92.19 85 PHE A N 1
ATOM 699 C CA . PHE A 1 85 ? 3.194 -10.072 2.639 1.00 92.19 85 PHE A CA 1
ATOM 700 C C . PHE A 1 85 ? 3.183 -8.882 3.598 1.00 92.19 85 PHE A C 1
ATOM 702 O O . PHE A 1 85 ? 4.201 -8.591 4.225 1.00 92.19 85 PHE A O 1
ATOM 709 N N . PHE A 1 86 ? 2.040 -8.217 3.729 1.00 93.62 86 PHE A N 1
ATOM 710 C CA . PHE A 1 86 ? 1.860 -7.160 4.717 1.00 93.62 86 PHE A CA 1
ATOM 711 C C . PHE A 1 86 ? 1.371 -7.754 6.038 1.00 93.62 86 PHE A C 1
ATOM 713 O O . PHE A 1 86 ? 0.538 -8.659 6.055 1.00 93.62 86 PHE A O 1
ATOM 720 N N . THR A 1 87 ? 1.863 -7.230 7.160 1.00 93.12 87 THR A N 1
ATOM 721 C CA . THR A 1 87 ? 1.305 -7.558 8.477 1.00 93.12 87 THR A CA 1
ATOM 722 C C . THR A 1 87 ? -0.076 -6.916 8.656 1.00 93.12 87 THR A C 1
ATOM 724 O O . THR A 1 87 ? -0.445 -5.997 7.911 1.00 93.12 87 THR A O 1
ATOM 727 N N . LYS A 1 88 ? -0.848 -7.359 9.658 1.00 89.56 88 LYS A N 1
ATOM 728 C CA . LYS A 1 88 ? -2.163 -6.770 9.975 1.00 89.56 88 LYS A CA 1
ATOM 729 C C . LYS A 1 88 ? -2.042 -5.260 10.248 1.00 89.56 88 LYS A C 1
ATOM 731 O O . LYS A 1 88 ? -2.823 -4.462 9.723 1.00 89.56 88 LYS A O 1
ATOM 736 N N . GLU A 1 89 ? -1.010 -4.842 10.978 1.00 90.81 89 GLU A N 1
ATOM 737 C CA . GLU A 1 89 ? -0.755 -3.431 11.302 1.00 90.81 89 GLU A CA 1
ATOM 738 C C . GLU A 1 89 ? -0.440 -2.635 10.033 1.00 90.81 89 GLU A C 1
ATOM 740 O O . GLU A 1 89 ? -0.955 -1.529 9.833 1.00 90.81 89 GLU A O 1
ATOM 745 N N . ARG A 1 90 ? 0.373 -3.212 9.140 1.00 93.31 90 ARG A N 1
ATOM 746 C CA . ARG A 1 90 ? 0.729 -2.601 7.857 1.00 93.31 90 ARG A CA 1
ATOM 747 C C . ARG A 1 90 ? -0.497 -2.436 6.960 1.00 93.31 90 ARG A C 1
ATOM 749 O O . ARG A 1 90 ? -0.676 -1.365 6.378 1.00 93.31 90 ARG A O 1
ATOM 756 N N . HIS A 1 91 ? -1.386 -3.429 6.924 1.00 93.25 91 HIS A N 1
ATOM 757 C CA . HIS A 1 91 ? -2.686 -3.320 6.258 1.00 93.25 91 HIS A CA 1
ATOM 758 C C . HIS A 1 91 ? -3.519 -2.167 6.805 1.00 93.25 91 HIS A C 1
ATOM 760 O O . HIS A 1 91 ? -4.054 -1.373 6.029 1.00 93.25 91 HIS A O 1
ATOM 766 N N . LEU A 1 92 ? -3.622 -2.043 8.128 1.00 91.38 92 LEU A N 1
ATOM 767 C CA . LEU A 1 92 ? -4.407 -0.981 8.751 1.00 91.38 92 LEU A CA 1
ATOM 768 C C . LEU A 1 92 ? -3.827 0.406 8.438 1.00 91.38 92 LEU A C 1
ATOM 770 O O . LEU A 1 92 ? -4.573 1.343 8.142 1.00 91.38 92 LEU A O 1
ATOM 774 N N . GLN A 1 93 ? -2.499 0.541 8.459 1.00 93.81 93 GLN A N 1
ATOM 775 C CA . GLN A 1 93 ? -1.812 1.771 8.059 1.00 93.81 93 GLN A CA 1
ATOM 776 C C . GLN A 1 93 ? -2.092 2.127 6.593 1.00 93.81 93 GLN A C 1
ATOM 778 O O . GLN A 1 93 ? -2.411 3.280 6.297 1.00 93.81 93 GLN A O 1
ATOM 783 N N . LEU A 1 94 ? -2.024 1.149 5.686 1.00 95.25 94 LEU A N 1
ATOM 784 C CA . LEU A 1 94 ? -2.327 1.336 4.266 1.00 95.25 94 LEU A CA 1
ATOM 785 C C . LEU A 1 94 ? -3.792 1.722 4.045 1.00 95.25 94 LEU A C 1
ATOM 787 O O . LEU A 1 94 ? -4.051 2.736 3.399 1.00 95.25 94 LEU A O 1
ATOM 791 N N . LYS A 1 95 ? -4.749 1.006 4.654 1.00 93.50 95 LYS A N 1
ATOM 792 C CA . LYS A 1 95 ? -6.185 1.341 4.601 1.00 93.50 95 LYS A CA 1
ATOM 793 C C . LYS A 1 95 ? -6.436 2.789 5.047 1.00 93.50 95 LYS A C 1
ATOM 795 O O . LYS A 1 95 ? -7.174 3.519 4.388 1.00 93.50 95 LYS A O 1
ATOM 800 N N . LYS A 1 96 ? -5.780 3.238 6.126 1.00 92.81 96 LYS A N 1
ATOM 801 C CA . LYS A 1 96 ? -5.864 4.630 6.609 1.00 92.81 96 LYS A CA 1
ATOM 802 C C . LYS A 1 96 ? -5.287 5.630 5.603 1.00 92.81 96 LYS A C 1
ATOM 804 O O . LYS A 1 96 ? -5.940 6.628 5.307 1.00 92.81 96 LYS A O 1
ATOM 809 N N . LYS A 1 97 ? -4.088 5.375 5.066 1.00 94.50 97 LYS A N 1
ATOM 810 C CA . LYS A 1 97 ? -3.439 6.253 4.072 1.00 94.50 97 LYS A CA 1
ATOM 811 C C . LYS A 1 97 ? -4.271 6.389 2.798 1.00 94.50 97 LYS A C 1
ATOM 813 O O . LYS A 1 97 ? -4.538 7.507 2.363 1.00 94.50 97 LYS A O 1
ATOM 818 N N . ILE A 1 98 ? -4.711 5.263 2.243 1.00 94.88 98 ILE A N 1
ATOM 819 C CA . ILE A 1 98 ? -5.551 5.207 1.044 1.00 94.88 98 ILE A CA 1
ATOM 820 C C . ILE A 1 98 ? -6.884 5.916 1.311 1.00 94.88 98 ILE A C 1
ATOM 822 O O . ILE A 1 98 ? -7.286 6.784 0.539 1.00 94.88 98 ILE A O 1
ATOM 826 N N . GLY A 1 99 ? -7.537 5.610 2.437 1.00 93.00 99 GLY A N 1
ATOM 827 C CA . GLY A 1 99 ? -8.788 6.256 2.829 1.00 93.00 99 GLY A CA 1
ATOM 828 C C . GLY A 1 99 ? -8.667 7.774 2.935 1.00 93.00 99 GLY A C 1
ATOM 829 O O . GLY A 1 99 ? -9.526 8.485 2.426 1.00 93.00 99 GLY A O 1
ATOM 830 N N . ASN A 1 100 ? -7.571 8.278 3.511 1.00 92.62 100 ASN A N 1
ATOM 831 C CA . ASN A 1 100 ? -7.322 9.717 3.623 1.00 92.62 100 ASN A CA 1
ATOM 832 C C . ASN A 1 100 ? -7.074 10.367 2.258 1.00 92.62 100 ASN A C 1
ATOM 834 O O . ASN A 1 100 ? -7.556 11.470 2.016 1.00 92.62 100 ASN A O 1
ATOM 838 N N . ARG A 1 101 ? -6.322 9.703 1.371 1.00 92.94 101 ARG A N 1
ATOM 839 C CA . ARG A 1 101 ? -5.967 10.261 0.059 1.00 92.94 101 ARG A CA 1
ATOM 840 C C . ARG A 1 101 ? -7.164 10.323 -0.896 1.00 92.94 101 ARG A C 1
ATOM 842 O O . ARG A 1 101 ? -7.282 11.290 -1.638 1.00 92.94 101 ARG A O 1
ATOM 849 N N . PHE A 1 102 ? -8.045 9.323 -0.867 1.00 92.75 102 PHE A N 1
ATOM 850 C CA . PHE A 1 102 ? -9.162 9.189 -1.815 1.00 92.75 102 PHE A CA 1
ATOM 851 C C . PHE A 1 102 ? -10.548 9.446 -1.198 1.00 92.75 102 PHE A C 1
ATOM 853 O O . PHE A 1 102 ? -11.558 9.107 -1.816 1.00 92.75 102 PHE A O 1
ATOM 860 N N . ASP A 1 103 ? -10.599 10.003 0.017 1.00 92.88 103 ASP A N 1
ATOM 861 C CA . ASP A 1 103 ? -11.828 10.237 0.797 1.00 92.88 103 ASP A CA 1
ATOM 862 C C . ASP A 1 103 ? -12.719 8.979 0.901 1.00 92.88 103 ASP A C 1
ATOM 864 O O . ASP A 1 103 ? -13.928 8.988 0.651 1.00 92.88 103 ASP A O 1
ATOM 868 N N . LYS A 1 104 ? -12.091 7.842 1.230 1.00 91.94 104 LYS A N 1
ATOM 869 C CA . LYS A 1 104 ? -12.754 6.537 1.391 1.00 91.94 104 LYS A CA 1
ATOM 870 C C . LYS A 1 104 ? -12.853 6.139 2.858 1.00 91.94 104 LYS A C 1
ATOM 872 O O . LYS A 1 104 ? -12.088 6.580 3.713 1.00 91.94 104 LYS A O 1
ATOM 877 N N . CYS A 1 105 ? -13.775 5.225 3.153 1.00 90.56 105 CYS A N 1
ATOM 878 C CA . CYS A 1 105 ? -13.913 4.636 4.480 1.00 90.56 105 CYS A CA 1
ATOM 879 C C . CYS A 1 105 ? -12.616 3.941 4.927 1.00 90.56 105 CYS A C 1
ATOM 881 O O . CYS A 1 105 ? -12.160 3.015 4.265 1.00 90.56 105 CYS A O 1
ATOM 883 N N . PHE A 1 106 ? -12.080 4.288 6.099 1.00 88.62 106 PHE A N 1
ATOM 884 C CA . PHE A 1 106 ? -10.867 3.645 6.632 1.00 88.62 106 PHE A CA 1
ATOM 885 C C . PHE A 1 106 ? -11.027 2.154 6.953 1.00 88.62 106 PHE A C 1
ATOM 887 O O . PHE A 1 106 ? -10.026 1.456 7.065 1.00 88.62 106 PHE A O 1
ATOM 894 N N . ASN A 1 107 ? -12.262 1.669 7.121 1.00 86.56 107 ASN A N 1
ATOM 895 C CA . ASN A 1 107 ? -12.515 0.257 7.408 1.00 86.56 107 ASN A CA 1
ATOM 896 C C . ASN A 1 107 ? -12.584 -0.573 6.115 1.00 86.56 107 ASN A C 1
ATOM 898 O O . ASN A 1 107 ? -11.852 -1.544 5.940 1.00 86.56 107 ASN A O 1
ATOM 902 N N . CYS A 1 108 ? -13.451 -0.175 5.178 1.00 88.25 108 CYS A N 1
ATOM 903 C CA . CYS A 1 108 ? -13.769 -0.992 4.005 1.00 88.25 108 CYS A CA 1
ATOM 904 C C . CYS A 1 108 ? -13.401 -0.366 2.653 1.00 88.25 108 CYS A C 1
ATOM 906 O O . CYS A 1 108 ? -13.767 -0.937 1.629 1.00 88.25 108 CYS A O 1
ATOM 908 N N . LEU A 1 109 ? -12.790 0.823 2.646 1.00 89.06 109 LEU A N 1
ATOM 909 C CA . LEU A 1 109 ? -12.447 1.612 1.453 1.00 89.06 109 LEU A CA 1
ATOM 910 C C . LEU A 1 109 ? -13.644 1.967 0.543 1.00 89.06 109 LEU A C 1
ATOM 912 O O . LEU A 1 109 ? -13.479 2.332 -0.616 1.00 89.06 109 LEU A O 1
ATOM 916 N N . GLY A 1 110 ? -14.866 1.912 1.081 1.00 88.69 110 GLY A N 1
ATOM 917 C CA . GLY A 1 110 ? -16.092 2.283 0.375 1.00 88.69 110 GLY A CA 1
ATOM 918 C C . GLY A 1 110 ? -16.393 3.784 0.416 1.00 88.69 110 GLY A C 1
ATOM 919 O O . GLY A 1 110 ? -15.816 4.532 1.207 1.00 88.69 110 GLY A O 1
ATOM 920 N N . ASN A 1 111 ? -17.362 4.213 -0.397 1.00 90.69 111 ASN A N 1
ATOM 921 C CA . ASN A 1 111 ? -17.842 5.602 -0.467 1.00 90.69 111 ASN A CA 1
ATOM 922 C C . ASN A 1 111 ? -18.778 5.947 0.707 1.00 90.69 111 ASN A C 1
ATOM 924 O O . ASN A 1 111 ? -19.971 6.187 0.525 1.00 90.69 111 ASN A O 1
ATOM 928 N N . HIS A 1 112 ? -18.263 5.918 1.934 1.00 89.62 112 HIS A N 1
ATOM 929 C CA . HIS A 1 112 ? -18.979 6.358 3.130 1.00 89.62 112 HIS A CA 1
ATOM 930 C C . HIS A 1 112 ? -18.008 6.714 4.257 1.00 89.62 112 HIS A C 1
ATOM 932 O O . HIS A 1 112 ? -16.847 6.315 4.264 1.00 89.62 112 HIS A O 1
ATOM 938 N N . ARG A 1 113 ? -18.506 7.428 5.269 1.00 84.56 113 ARG A N 1
ATOM 939 C CA . ARG A 1 113 ? -17.753 7.667 6.506 1.00 84.56 113 ARG A CA 1
ATOM 940 C C . ARG A 1 113 ? -17.795 6.440 7.403 1.00 84.56 113 ARG A C 1
ATOM 942 O O . ARG A 1 113 ? -18.834 5.796 7.484 1.00 84.56 113 ARG A O 1
ATOM 949 N N . ILE A 1 114 ? -16.731 6.207 8.171 1.00 83.50 114 ILE A N 1
ATOM 950 C CA . ILE A 1 114 ? -16.599 5.041 9.063 1.00 83.50 114 ILE A CA 1
ATOM 951 C C . ILE A 1 114 ? -17.805 4.827 9.996 1.00 83.50 114 ILE A C 1
ATOM 953 O O . ILE A 1 114 ? -18.222 3.695 10.192 1.00 83.50 114 ILE A O 1
ATOM 957 N N . ARG A 1 115 ? -18.447 5.906 10.478 1.00 82.62 115 ARG A N 1
ATOM 958 C CA . ARG A 1 115 ? -19.665 5.844 11.315 1.00 82.62 115 ARG A CA 1
ATOM 959 C C . ARG A 1 115 ? -20.871 5.185 10.632 1.00 82.62 115 ARG A C 1
ATOM 961 O O . ARG A 1 115 ? -21.798 4.774 11.311 1.00 82.62 115 ARG A O 1
ATOM 968 N N . LYS A 1 116 ? -20.888 5.152 9.299 1.00 86.19 116 LYS A N 1
ATOM 969 C CA . LYS A 1 116 ? -21.927 4.526 8.468 1.00 86.19 116 LYS A CA 1
ATOM 970 C C . LYS A 1 116 ? -21.428 3.229 7.817 1.00 86.19 116 LYS A C 1
ATOM 972 O O . LYS A 1 116 ? -22.035 2.762 6.858 1.00 86.19 116 LYS A O 1
ATOM 977 N N . CYS A 1 117 ? -20.300 2.686 8.277 1.00 86.38 117 CYS A N 1
ATOM 978 C CA . CYS A 1 117 ? -19.766 1.446 7.740 1.00 86.38 117 CYS A CA 1
ATOM 979 C C . CYS A 1 117 ? -20.590 0.262 8.244 1.00 86.38 117 CYS A C 1
ATOM 981 O O . CYS A 1 117 ? -20.715 0.062 9.447 1.00 86.38 117 CYS A O 1
ATOM 983 N N . ALA A 1 118 ? -21.136 -0.522 7.315 1.00 84.75 118 ALA A N 1
ATOM 984 C CA . ALA A 1 118 ? -21.882 -1.738 7.631 1.00 84.75 118 ALA A CA 1
ATOM 985 C C . ALA A 1 118 ? -20.971 -2.949 7.900 1.00 84.75 118 ALA A C 1
ATOM 987 O O . ALA A 1 118 ? -21.443 -3.968 8.395 1.00 84.75 118 ALA A O 1
ATOM 988 N N . LYS A 1 119 ? -19.677 -2.862 7.555 1.00 82.69 119 LYS A N 1
ATOM 989 C CA . LYS A 1 119 ? -18.713 -3.920 7.869 1.00 82.69 119 LYS A CA 1
ATOM 990 C C . LYS A 1 119 ? -18.269 -3.786 9.320 1.00 82.69 119 LYS A C 1
ATOM 992 O O . LYS A 1 119 ? -17.967 -2.678 9.770 1.00 82.69 119 LY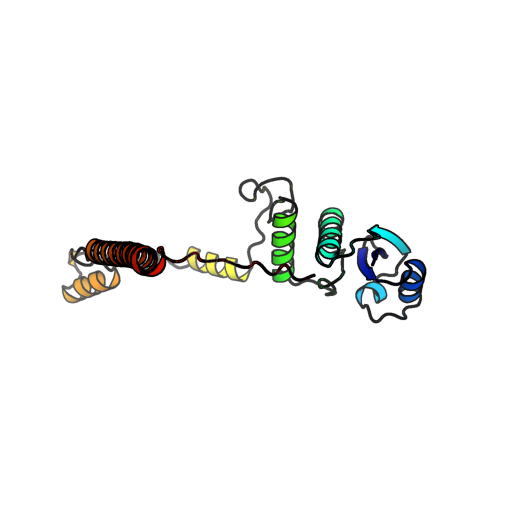S A O 1
ATOM 997 N N . THR A 1 120 ? -18.192 -4.919 10.012 1.00 73.88 120 THR A N 1
ATOM 998 C CA . THR A 1 120 ? -17.576 -5.013 11.334 1.00 73.88 120 THR A CA 1
ATOM 999 C C . THR A 1 120 ? -16.155 -4.459 11.280 1.00 73.88 120 THR A C 1
ATOM 1001 O O . THR A 1 120 ? -15.465 -4.541 10.260 1.00 73.88 120 THR A O 1
ATOM 1004 N N . ILE A 1 121 ? -15.752 -3.789 12.354 1.00 71.62 121 ILE A N 1
ATOM 1005 C CA . ILE A 1 121 ? -14.375 -3.331 12.509 1.00 71.62 121 ILE A CA 1
ATOM 1006 C C . ILE A 1 121 ? -13.552 -4.586 12.799 1.00 71.62 121 ILE A C 1
ATOM 1008 O O . ILE A 1 121 ? -13.934 -5.377 13.656 1.00 71.62 121 ILE A O 1
ATOM 1012 N N . GLU A 1 122 ? -12.469 -4.793 12.055 1.00 64.00 122 GLU A N 1
ATOM 1013 C CA . GLU A 1 122 ? -11.454 -5.786 12.412 1.00 64.00 122 GLU A CA 1
ATOM 1014 C C . GLU A 1 122 ? -10.780 -5.274 13.693 1.00 64.00 122 GLU A C 1
ATOM 1016 O O . GLU A 1 122 ? -9.958 -4.358 13.646 1.00 64.00 122 GLU A O 1
ATOM 1021 N N . ILE A 1 123 ? -11.239 -5.767 14.844 1.00 63.44 123 ILE A N 1
ATOM 1022 C CA . ILE A 1 123 ? -10.648 -5.477 16.152 1.00 63.44 123 ILE A CA 1
ATOM 1023 C C . ILE A 1 123 ? -9.469 -6.434 16.323 1.00 63.44 123 ILE A C 1
ATOM 1025 O O . ILE A 1 123 ? -9.559 -7.599 15.937 1.00 63.44 123 ILE A O 1
ATOM 1029 N N . ASP A 1 124 ? -8.362 -5.920 16.850 1.00 66.88 124 ASP A N 1
ATOM 1030 C CA . ASP A 1 124 ? -7.209 -6.743 17.200 1.00 66.88 124 ASP A CA 1
ATOM 1031 C C . ASP A 1 124 ? -7.606 -7.802 18.239 1.00 66.88 124 ASP A C 1
ATOM 1033 O O . ASP A 1 124 ? -8.387 -7.503 19.143 1.00 66.88 124 ASP A O 1
ATOM 1037 N N . GLU A 1 125 ? -7.086 -9.022 18.112 1.00 68.00 125 GLU A N 1
ATOM 1038 C CA . GLU A 1 125 ? -7.387 -10.126 19.038 1.00 68.00 125 GLU A CA 1
ATOM 1039 C C . GLU A 1 125 ? -6.970 -9.750 20.467 1.00 68.00 125 GLU A C 1
ATOM 1041 O O . GLU A 1 125 ? -7.751 -9.933 21.394 1.00 68.00 125 GLU A O 1
ATOM 1046 N N . GLU A 1 126 ? -5.826 -9.077 20.615 1.00 66.75 126 GLU A N 1
ATOM 1047 C CA . GLU A 1 126 ? -5.298 -8.594 21.899 1.00 66.75 126 GLU A CA 1
ATOM 1048 C C . GLU A 1 126 ? -6.193 -7.507 22.527 1.00 66.75 126 GLU A C 1
ATOM 1050 O O . GLU A 1 126 ? -6.415 -7.464 23.737 1.00 66.75 126 GLU A O 1
ATOM 1055 N N . LEU A 1 127 ? -6.790 -6.641 21.698 1.00 73.62 127 LEU A N 1
ATOM 1056 C CA . LEU A 1 127 ? -7.747 -5.638 22.169 1.00 73.62 127 LEU A CA 1
ATOM 1057 C C . LEU A 1 127 ? -9.092 -6.271 22.533 1.00 73.62 127 LEU A C 1
ATOM 1059 O O . LEU A 1 127 ? -9.762 -5.802 23.450 1.00 73.62 127 LEU A O 1
ATOM 1063 N N . ASN A 1 128 ? -9.491 -7.320 21.819 1.00 75.69 128 ASN A N 1
ATOM 1064 C CA . ASN A 1 128 ? -10.718 -8.043 22.108 1.00 75.69 128 ASN A CA 1
ATOM 1065 C C . ASN A 1 128 ? -10.593 -8.834 23.419 1.00 75.69 128 ASN A C 1
ATOM 1067 O O . ASN A 1 128 ? -11.535 -8.817 24.202 1.00 75.69 128 ASN A O 1
ATOM 1071 N N . GLU A 1 129 ? -9.429 -9.431 23.695 1.00 75.81 129 GLU A N 1
ATOM 1072 C CA . GLU A 1 129 ? -9.114 -10.065 24.983 1.00 75.81 129 GLU A CA 1
ATOM 1073 C C . GLU A 1 129 ? -9.162 -9.052 26.132 1.00 75.81 129 GLU A C 1
ATOM 1075 O O . GLU A 1 129 ? -9.895 -9.276 27.087 1.00 75.81 129 GLU A O 1
ATOM 1080 N N . MET A 1 130 ? -8.522 -7.882 26.002 1.00 74.62 130 MET A N 1
ATOM 1081 C CA . MET A 1 130 ? -8.623 -6.824 27.024 1.00 74.62 130 MET A CA 1
ATOM 1082 C C . MET A 1 130 ? -10.068 -6.352 27.256 1.00 74.62 130 MET A C 1
ATOM 1084 O O . MET A 1 130 ? -10.474 -6.092 28.387 1.00 74.62 130 MET A O 1
ATOM 1088 N N . VAL A 1 131 ? -10.868 -6.217 26.192 1.00 79.75 131 VAL A N 1
ATOM 1089 C CA . VAL A 1 131 ? -12.285 -5.835 26.316 1.00 79.75 131 VAL A CA 1
ATOM 1090 C C . VAL A 1 131 ? -13.095 -6.946 26.982 1.00 79.75 131 VAL A C 1
ATOM 1092 O O . VAL A 1 131 ? -13.965 -6.642 27.796 1.00 79.75 131 VAL A O 1
ATOM 1095 N N . GLN A 1 132 ? -12.822 -8.213 26.668 1.00 78.00 132 GLN A N 1
ATOM 1096 C CA . GLN A 1 132 ? -13.483 -9.340 27.320 1.00 78.00 132 GLN A CA 1
ATOM 1097 C C . GLN A 1 132 ? -13.072 -9.469 28.782 1.00 78.00 132 GLN A C 1
ATOM 1099 O O . GLN A 1 132 ? -13.955 -9.631 29.609 1.00 78.00 132 GLN A O 1
ATOM 1104 N N . GLU A 1 133 ? -11.807 -9.261 29.139 1.00 75.75 133 GLU A N 1
ATOM 1105 C CA . GLU A 1 133 ? -11.370 -9.210 30.538 1.00 75.75 133 GLU A CA 1
ATOM 1106 C C . GLU A 1 133 ? -12.066 -8.094 31.329 1.00 75.75 133 GLU A C 1
ATOM 1108 O O . GLU A 1 133 ? -12.403 -8.289 32.490 1.00 75.75 133 GLU A O 1
ATOM 1113 N N . ILE A 1 134 ? -12.348 -6.938 30.718 1.00 76.50 134 ILE A N 1
ATOM 1114 C CA . ILE A 1 134 ? -13.118 -5.862 31.371 1.00 76.50 134 ILE A CA 1
ATOM 1115 C C . ILE A 1 134 ? -14.603 -6.235 31.519 1.00 76.50 134 ILE A C 1
ATOM 1117 O O . ILE A 1 134 ? -15.237 -5.858 32.502 1.00 76.50 134 ILE A O 1
ATOM 1121 N N . LEU A 1 135 ? -15.181 -6.934 30.539 1.00 75.56 135 LEU A N 1
ATOM 1122 C CA . LEU A 1 135 ? -16.594 -7.334 30.555 1.00 75.56 135 LEU A CA 1
ATOM 1123 C C . LEU A 1 135 ? -16.860 -8.554 31.448 1.00 75.56 135 LEU A C 1
ATOM 1125 O O . LEU A 1 135 ? -17.947 -8.670 32.013 1.00 75.56 135 LEU A O 1
ATOM 1129 N N . GLU A 1 136 ? -15.891 -9.460 31.544 1.00 76.06 136 GLU A N 1
ATOM 1130 C CA . GLU A 1 136 ? -15.929 -10.699 32.328 1.00 76.06 136 GLU A CA 1
ATOM 1131 C C . GLU A 1 136 ? -15.264 -10.530 33.702 1.00 76.06 136 GLU A C 1
ATOM 1133 O O . GLU A 1 136 ? -15.465 -11.359 34.588 1.00 76.06 136 GLU A O 1
ATOM 1138 N N . GLY A 1 137 ? -14.526 -9.435 33.901 1.00 60.22 137 GLY A N 1
ATOM 1139 C CA . GLY A 1 137 ? -13.974 -8.989 35.172 1.00 60.22 137 GLY A CA 1
ATOM 1140 C C . GLY A 1 137 ? -15.070 -8.585 36.149 1.00 60.22 137 GLY A C 1
ATOM 1141 O O . GLY A 1 137 ? -15.409 -7.414 36.286 1.00 60.22 137 GLY A O 1
ATOM 1142 N N . ASP A 1 138 ? -15.635 -9.595 36.799 1.00 50.97 138 ASP A N 1
ATOM 1143 C CA . ASP A 1 138 ? -16.156 -9.608 38.160 1.00 50.97 138 ASP A CA 1
ATOM 1144 C C . ASP A 1 138 ? -16.503 -8.238 38.785 1.00 50.97 138 ASP A C 1
ATOM 1146 O O . ASP A 1 138 ? -15.755 -7.631 39.547 1.00 50.97 138 ASP A O 1
ATOM 1150 N N . SER A 1 139 ? -17.774 -7.870 38.616 1.00 52.91 139 SER A N 1
ATOM 1151 C CA . SER A 1 139 ? -18.585 -7.133 39.602 1.00 52.91 139 SER A CA 1
ATOM 1152 C C . SER A 1 139 ? -18.866 -7.993 40.863 1.00 52.91 139 SER A C 1
ATOM 1154 O O . SER A 1 139 ? -19.861 -7.805 41.560 1.00 52.91 139 SER A O 1
ATOM 1156 N N . SER A 1 140 ? -18.006 -8.966 41.192 1.00 52.75 140 SER A N 1
ATOM 1157 C CA . SER A 1 140 ? -18.209 -9.905 42.307 1.00 52.75 140 SER A CA 1
ATOM 1158 C C . SER A 1 140 ? -17.798 -9.347 43.677 1.00 52.75 140 SER A C 1
ATOM 1160 O O . SER A 1 140 ? -17.899 -10.049 44.680 1.00 52.75 140 SER A O 1
ATOM 1162 N N . GLY A 1 141 ? -17.397 -8.074 43.744 1.00 51.81 141 GLY A N 1
ATOM 1163 C CA . GLY A 1 141 ? -17.017 -7.385 44.978 1.00 51.81 141 GLY A CA 1
ATOM 1164 C C . GLY A 1 141 ? -18.012 -6.350 45.505 1.00 51.81 141 GLY A C 1
ATOM 1165 O O . GLY A 1 141 ? -17.674 -5.664 46.463 1.00 51.81 141 GLY A O 1
ATOM 1166 N N . ASP A 1 142 ? -19.217 -6.213 44.941 1.00 56.41 142 ASP A N 1
ATOM 1167 C CA . ASP A 1 142 ? -20.228 -5.297 45.493 1.00 56.41 142 ASP A CA 1
ATOM 1168 C C . ASP A 1 142 ? -20.980 -5.956 46.664 1.00 56.41 142 ASP A C 1
ATOM 1170 O O . ASP A 1 142 ? -22.215 -6.036 46.688 1.00 56.41 142 ASP A O 1
ATOM 1174 N N . GLU A 1 143 ? -20.250 -6.420 47.681 1.00 57.16 143 GLU A N 1
ATOM 1175 C CA . GLU A 1 143 ? -20.840 -6.413 49.014 1.00 57.16 143 GLU A CA 1
ATOM 1176 C C . GLU A 1 143 ? -21.071 -4.934 49.321 1.00 57.16 143 GLU A C 1
ATOM 1178 O O . GLU A 1 143 ? -20.130 -4.159 49.469 1.00 57.16 143 GLU A O 1
ATOM 1183 N N . LYS A 1 144 ? -22.333 -4.496 49.268 1.00 58.59 144 LYS A N 1
ATOM 1184 C CA . LYS A 1 144 ? -22.707 -3.124 49.610 1.00 58.59 144 LYS A CA 1
ATOM 1185 C C . LYS A 1 144 ? -22.305 -2.892 51.061 1.00 58.59 144 LYS A C 1
ATOM 1187 O O . LYS A 1 144 ? -23.087 -3.191 51.958 1.00 58.59 144 LYS A O 1
ATOM 1192 N N . ILE A 1 145 ? -21.101 -2.377 51.276 1.00 61.19 145 ILE A N 1
ATOM 1193 C CA . ILE A 1 145 ? -20.646 -1.930 52.584 1.00 61.19 145 ILE A CA 1
ATOM 1194 C C . ILE A 1 145 ? -21.603 -0.806 52.982 1.00 61.19 145 ILE A C 1
ATOM 1196 O O . ILE A 1 145 ? -21.670 0.226 52.304 1.00 61.19 145 ILE A O 1
ATOM 1200 N N . ASP A 1 146 ? -22.415 -1.026 54.022 1.00 70.31 146 ASP A N 1
ATOM 1201 C CA . ASP A 1 146 ? -23.232 0.048 54.583 1.00 70.31 146 ASP A CA 1
ATOM 1202 C C . ASP A 1 146 ? -22.246 1.128 55.051 1.00 70.31 146 ASP A C 1
ATOM 1204 O O . ASP A 1 146 ? -21.345 0.824 55.835 1.00 70.31 146 ASP A O 1
ATOM 1208 N N . PRO A 1 147 ? -22.363 2.388 54.590 1.00 66.81 147 PRO A N 1
ATOM 1209 C CA . PRO A 1 147 ? -21.427 3.448 54.950 1.00 66.81 147 PRO A CA 1
ATOM 1210 C C . PRO A 1 147 ? -21.218 3.616 56.458 1.00 66.81 147 PRO A C 1
ATOM 1212 O O . PRO A 1 147 ? -20.256 4.267 56.860 1.00 66.81 147 PRO A O 1
ATOM 1215 N N . LYS A 1 148 ? -22.130 3.098 57.289 1.00 71.38 148 LYS A N 1
ATOM 1216 C CA . LYS A 1 148 ? -22.067 3.114 58.756 1.00 71.38 148 LYS A CA 1
ATOM 1217 C C . LYS A 1 148 ? -21.108 2.094 59.370 1.00 71.38 148 LYS A C 1
ATOM 1219 O O . LYS A 1 148 ? -20.734 2.303 60.519 1.00 71.38 148 LYS A O 1
ATOM 1224 N N . ASP A 1 149 ? -20.736 1.055 58.630 1.00 78.69 149 ASP A N 1
ATOM 1225 C CA . ASP A 1 149 ? -19.868 -0.023 59.115 1.00 78.69 149 ASP A CA 1
ATOM 1226 C C . ASP A 1 149 ? -18.379 0.244 58.840 1.00 78.69 149 ASP A C 1
ATOM 1228 O O . ASP A 1 149 ? -17.527 -0.450 59.382 1.00 78.69 149 ASP A O 1
ATOM 1232 N N . LEU A 1 150 ? -18.069 1.276 58.045 1.00 75.88 150 LEU A N 1
ATOM 1233 C CA . LEU A 1 150 ? -16.704 1.755 57.827 1.00 75.88 150 LEU A CA 1
ATOM 1234 C C . LEU A 1 150 ? -16.210 2.521 59.053 1.00 75.88 150 LEU A C 1
ATOM 1236 O O . LEU A 1 150 ? -16.896 3.432 59.541 1.00 75.88 150 LEU A O 1
ATOM 1240 N N . ASP A 1 151 ? -14.999 2.209 59.499 1.00 85.25 151 ASP A N 1
ATOM 1241 C CA . ASP A 1 151 ? -14.323 3.043 60.484 1.00 85.25 151 ASP A CA 1
ATOM 1242 C C . ASP A 1 151 ? -13.880 4.393 59.869 1.00 85.25 151 ASP A C 1
ATOM 1244 O O . ASP A 1 151 ? -13.951 4.630 58.657 1.00 85.25 151 ASP A O 1
ATOM 1248 N N . GLU A 1 152 ? -13.505 5.353 60.718 1.00 80.19 152 GLU A N 1
ATOM 1249 C CA . GLU A 1 152 ? -13.127 6.695 60.249 1.00 80.19 152 GLU A CA 1
ATOM 1250 C C . GLU A 1 152 ? -11.839 6.686 59.406 1.00 80.19 152 GLU A C 1
ATOM 1252 O O . GLU A 1 152 ? -11.685 7.533 58.522 1.00 80.19 152 GLU A O 1
ATOM 1257 N N . ASP A 1 153 ? -10.955 5.709 59.616 1.00 81.50 153 ASP A N 1
ATOM 1258 C CA . ASP A 1 153 ? -9.691 5.590 58.889 1.00 81.50 153 ASP A CA 1
ATOM 1259 C C . ASP A 1 153 ? -9.925 5.015 57.477 1.00 81.50 153 ASP A C 1
ATOM 1261 O O . ASP A 1 153 ? -9.370 5.514 56.494 1.00 81.50 153 ASP A O 1
ATOM 1265 N N . GLU A 1 154 ? -10.825 4.042 57.339 1.00 81.31 154 GLU A N 1
ATOM 1266 C CA . GLU A 1 154 ? -11.296 3.472 56.076 1.00 81.31 154 GLU A CA 1
ATOM 1267 C C . GLU A 1 154 ? -12.096 4.495 55.264 1.00 81.31 154 GLU A C 1
ATOM 1269 O O . GLU A 1 154 ? -11.893 4.635 54.052 1.00 81.31 154 GLU A O 1
ATOM 1274 N N . ARG A 1 155 ? -12.955 5.286 55.922 1.00 76.62 155 ARG A N 1
ATOM 1275 C CA . ARG A 1 155 ? -13.643 6.422 55.282 1.00 76.62 155 ARG A CA 1
ATOM 1276 C C . ARG A 1 155 ? -12.657 7.454 54.747 1.00 76.62 155 ARG A C 1
ATOM 1278 O O . ARG A 1 155 ? -12.873 7.989 53.655 1.00 76.62 155 ARG A O 1
ATOM 1285 N N . LEU A 1 156 ? -11.593 7.745 55.494 1.00 78.06 156 LEU A N 1
ATOM 1286 C CA . LEU A 1 156 ? -10.551 8.682 55.078 1.00 78.06 156 LEU A CA 1
ATOM 1287 C C . LEU A 1 156 ? -9.744 8.132 53.894 1.00 78.06 156 LEU A C 1
ATOM 1289 O O . LEU A 1 156 ? -9.509 8.860 52.927 1.00 78.06 156 LEU A O 1
ATOM 1293 N N . ALA A 1 157 ? -9.385 6.847 53.927 1.00 81.38 157 ALA A N 1
ATOM 1294 C CA . ALA A 1 157 ? -8.698 6.177 52.827 1.00 81.38 157 ALA A CA 1
ATOM 1295 C C . ALA A 1 157 ? -9.540 6.192 51.540 1.00 81.38 157 ALA A C 1
ATOM 1297 O O . ALA A 1 157 ? -9.032 6.550 50.477 1.00 81.38 157 ALA A O 1
ATOM 1298 N N . LEU A 1 158 ? -10.842 5.908 51.637 1.00 74.62 158 LEU A N 1
ATOM 1299 C CA . LEU A 1 158 ? -11.777 5.968 50.508 1.00 74.62 158 LEU A CA 1
ATOM 1300 C C . LEU A 1 158 ? -11.919 7.384 49.932 1.00 74.62 158 LEU A C 1
ATOM 1302 O O . LEU A 1 158 ? -11.958 7.541 48.709 1.00 74.62 158 LEU A O 1
ATOM 1306 N N . ARG A 1 159 ? -11.942 8.428 50.775 1.00 73.56 159 ARG A N 1
ATOM 1307 C CA . ARG A 1 159 ? -11.920 9.827 50.302 1.00 73.56 159 ARG A CA 1
ATOM 1308 C C . ARG A 1 159 ? -10.641 10.150 49.536 1.00 73.56 159 ARG A C 1
ATOM 1310 O O . ARG A 1 159 ? -10.720 10.746 48.463 1.00 73.56 159 ARG A O 1
ATOM 1317 N N . MET A 1 160 ? -9.488 9.706 50.044 1.00 73.88 160 MET A N 1
ATOM 1318 C CA . MET A 1 160 ? -8.197 9.883 49.370 1.00 73.88 160 MET A CA 1
ATOM 1319 C C . MET A 1 160 ? -8.136 9.139 48.029 1.00 73.88 160 MET A C 1
ATOM 1321 O O . MET A 1 160 ? -7.576 9.658 47.066 1.00 73.88 160 MET A O 1
ATOM 1325 N N . GLN A 1 161 ? -8.724 7.943 47.945 1.00 75.62 161 GLN A N 1
ATOM 1326 C CA . GLN A 1 161 ? -8.671 7.091 46.753 1.00 75.62 161 GLN A CA 1
ATOM 1327 C C . GLN A 1 161 ? -9.648 7.532 45.654 1.00 75.62 161 GLN A C 1
ATOM 1329 O O . GLN A 1 161 ? -9.315 7.462 44.473 1.00 75.62 161 GLN A O 1
ATOM 1334 N N . MET A 1 162 ? -10.834 8.020 46.030 1.00 71.44 162 MET A N 1
ATOM 1335 C CA . MET A 1 162 ? -11.834 8.533 45.084 1.00 71.44 162 MET A CA 1
ATOM 1336 C C . MET A 1 162 ? -11.548 9.963 44.608 1.00 71.44 162 MET A C 1
ATOM 1338 O O . MET A 1 162 ? -12.304 10.488 43.791 1.00 71.44 162 MET A O 1
ATOM 1342 N N . GLY A 1 163 ? -10.491 10.611 45.110 1.00 60.94 163 GLY A N 1
ATOM 1343 C CA . GLY A 1 163 ? -10.178 11.998 44.762 1.00 60.94 163 GLY A CA 1
ATOM 1344 C C . GLY A 1 163 ? -11.314 12.963 45.109 1.00 60.94 163 GLY A C 1
ATOM 1345 O O . GLY A 1 163 ? -11.439 14.017 44.486 1.00 60.94 163 GLY A O 1
ATOM 1346 N N . LEU A 1 164 ? -12.160 12.595 46.080 1.00 54.62 164 LEU A N 1
ATOM 1347 C CA . LEU A 1 164 ? -13.146 13.495 46.664 1.00 54.62 164 LEU A CA 1
ATOM 1348 C C . LEU A 1 164 ? -12.388 14.414 47.617 1.00 54.62 164 LEU A C 1
ATOM 1350 O O . LEU A 1 164 ? -12.442 14.267 48.836 1.00 54.62 164 LEU A O 1
ATOM 1354 N N . ASP A 1 165 ? -11.627 15.330 47.021 1.00 54.50 165 ASP A N 1
ATOM 1355 C CA . ASP A 1 165 ? -11.124 16.508 47.701 1.00 54.50 165 ASP A CA 1
ATOM 1356 C C . ASP A 1 165 ? -12.347 17.247 48.251 1.00 54.50 165 ASP A C 1
ATOM 1358 O O . ASP A 1 165 ? -13.171 17.779 47.500 1.00 54.50 165 ASP A O 1
ATOM 1362 N N . ASP A 1 166 ? -12.480 17.250 49.576 1.00 48.31 166 ASP A N 1
ATOM 1363 C CA . ASP A 1 166 ? -13.382 18.139 50.292 1.00 48.31 166 ASP A CA 1
ATOM 1364 C C . ASP A 1 166 ? -12.988 19.580 49.928 1.00 48.31 166 ASP A C 1
ATOM 1366 O O . ASP A 1 166 ? -12.087 20.169 50.520 1.00 48.31 166 ASP A O 1
ATOM 1370 N N . GLY A 1 167 ? -13.642 20.121 48.898 1.00 50.34 167 GLY A N 1
ATOM 1371 C CA . GLY A 1 167 ? -13.806 21.545 48.633 1.00 50.34 167 GLY A CA 1
ATOM 1372 C C . GLY A 1 167 ? -12.581 22.414 48.901 1.00 50.34 167 GLY A C 1
ATOM 1373 O O . GLY A 1 167 ? -12.654 23.347 49.697 1.00 50.34 167 GLY A O 1
ATOM 1374 N N . TYR A 1 168 ? -11.485 22.175 48.190 1.00 46.47 168 TYR A N 1
ATOM 1375 C CA . TYR A 1 168 ? -10.616 23.279 47.810 1.00 46.47 168 TYR A CA 1
ATOM 1376 C C . TYR A 1 168 ? -10.708 23.397 46.298 1.00 46.47 168 TYR A C 1
ATOM 1378 O O . TYR A 1 168 ? -9.995 22.716 45.565 1.00 46.47 168 TYR A O 1
ATOM 1386 N N . GLU A 1 169 ? -11.631 24.243 45.829 1.00 49.03 169 GLU A N 1
ATOM 1387 C CA . GLU A 1 169 ? -11.550 24.794 44.481 1.00 49.03 169 GLU A CA 1
ATOM 1388 C C . GLU A 1 169 ? -10.151 25.399 44.348 1.00 49.03 169 GLU A C 1
ATOM 1390 O O . GLU A 1 169 ? -9.859 26.492 44.840 1.00 49.03 169 GLU A O 1
ATOM 1395 N N . ARG A 1 170 ? -9.227 24.641 43.755 1.00 48.75 170 ARG A N 1
ATOM 1396 C CA . ARG A 1 170 ? -7.948 25.184 43.342 1.00 48.75 170 ARG A CA 1
ATOM 1397 C C . ARG A 1 170 ? -8.283 26.098 42.179 1.00 48.75 170 ARG A C 1
ATOM 1399 O O . ARG A 1 170 ? -8.516 25.646 41.065 1.00 48.75 170 ARG A O 1
ATOM 1406 N N . ASP A 1 171 ? -8.372 27.374 42.508 1.00 51.81 171 ASP A N 1
ATOM 1407 C CA . ASP A 1 171 ? -8.706 28.478 41.628 1.00 51.81 171 ASP A CA 1
ATOM 1408 C C . ASP A 1 171 ? -7.653 28.578 40.500 1.00 51.81 171 ASP A C 1
ATOM 1410 O O . ASP A 1 171 ? -6.698 29.357 40.546 1.00 51.81 171 ASP A O 1
ATOM 1414 N N . GLU A 1 172 ? -7.784 27.738 39.466 1.00 53.53 172 GLU A N 1
ATOM 1415 C CA . GLU A 1 172 ? -6.961 27.772 38.246 1.00 53.53 172 GLU A CA 1
ATOM 1416 C C . GLU A 1 172 ? -7.179 29.069 37.441 1.00 53.53 172 GLU A C 1
ATOM 1418 O O . GLU A 1 172 ? -6.428 29.370 36.507 1.00 53.53 172 GLU A O 1
ATOM 1423 N N . SER A 1 173 ? -8.150 29.896 37.844 1.00 57.41 173 SER A N 1
ATOM 1424 C CA . SER A 1 173 ? -8.407 31.219 37.274 1.00 57.41 173 SER A CA 1
ATOM 1425 C C . SER A 1 173 ? -7.253 32.211 37.509 1.00 57.41 173 SER A C 1
ATOM 1427 O O . SER A 1 173 ? -6.984 33.064 36.654 1.00 57.41 173 SER A O 1
ATOM 1429 N N . GLY A 1 174 ? -6.506 32.068 38.612 1.00 58.00 174 GLY A N 1
ATOM 1430 C CA . GLY A 1 174 ? -5.430 32.995 38.980 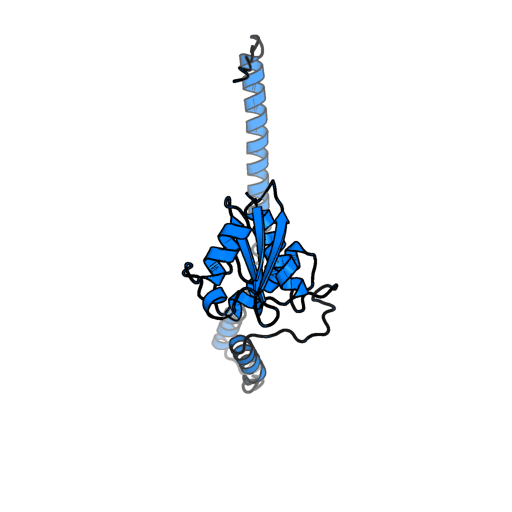1.00 58.00 174 GLY A CA 1
ATOM 1431 C C . GLY A 1 174 ? -4.217 32.925 38.049 1.00 58.00 174 GLY A C 1
ATOM 1432 O O . GLY A 1 174 ? -3.686 33.954 37.622 1.00 58.00 174 GLY A O 1
ATOM 1433 N N . ASN A 1 175 ? -3.806 31.716 37.659 1.00 63.06 175 ASN A N 1
ATOM 1434 C CA . ASN A 1 175 ? -2.628 31.530 36.806 1.00 63.06 175 ASN A CA 1
ATOM 1435 C C . ASN A 1 175 ? -2.896 31.951 35.359 1.00 63.06 175 ASN A C 1
ATOM 1437 O O . ASN A 1 175 ? -2.023 32.538 34.715 1.00 63.06 175 ASN A O 1
ATOM 1441 N N . CYS A 1 176 ? -4.115 31.732 34.860 1.00 64.94 176 CYS A N 1
ATOM 1442 C CA . CYS A 1 176 ? -4.486 32.183 33.523 1.00 64.94 176 CYS A CA 1
ATOM 1443 C C . CYS A 1 176 ? -4.503 33.719 33.435 1.00 64.94 176 CYS A C 1
ATOM 1445 O O . CYS A 1 176 ? -4.029 34.283 32.447 1.00 64.94 176 CYS A O 1
ATOM 1447 N N . PHE A 1 177 ? -4.975 34.412 34.478 1.00 74.56 177 PHE A N 1
ATOM 1448 C CA . PHE A 1 177 ? -4.970 35.877 34.516 1.00 74.56 177 PHE A CA 1
ATOM 1449 C C . PHE A 1 177 ? -3.546 36.450 34.527 1.00 74.56 177 PHE A C 1
ATOM 1451 O O . PHE A 1 177 ? -3.243 37.366 33.759 1.00 74.56 177 PHE A O 1
ATOM 1458 N N . ILE A 1 178 ? -2.642 35.873 35.325 1.00 81.00 178 ILE A N 1
ATOM 1459 C CA . ILE A 1 178 ? -1.235 36.303 35.387 1.00 81.00 178 ILE A CA 1
ATOM 1460 C C . ILE A 1 178 ? -0.542 36.117 34.030 1.00 81.00 178 ILE A C 1
ATOM 1462 O O . ILE A 1 178 ? 0.147 37.027 33.563 1.00 81.00 178 ILE A O 1
ATOM 1466 N N . ILE A 1 179 ? -0.763 34.982 33.358 1.00 83.69 179 ILE A N 1
ATOM 1467 C CA . ILE A 1 179 ? -0.194 34.719 32.028 1.00 83.69 179 ILE A CA 1
ATOM 1468 C C . ILE A 1 179 ? -0.731 35.727 31.001 1.00 83.69 179 ILE A C 1
ATOM 1470 O O . ILE A 1 179 ? 0.055 36.317 30.258 1.00 83.69 179 ILE A O 1
ATOM 1474 N N . CYS A 1 180 ? -2.039 35.995 30.993 1.00 84.50 180 CYS A N 1
ATOM 1475 C CA . CYS A 1 180 ? -2.644 36.982 30.093 1.00 84.50 180 CYS A CA 1
ATOM 1476 C C . CYS A 1 180 ? -2.078 38.396 30.307 1.00 84.50 180 CYS A C 1
ATOM 1478 O O . CYS A 1 180 ? -1.780 39.096 29.336 1.00 84.50 180 CYS A O 1
ATOM 1480 N N . VAL A 1 181 ? -1.875 38.807 31.563 1.00 89.25 181 VAL A N 1
ATOM 1481 C CA . VAL A 1 181 ? -1.288 40.113 31.899 1.00 89.25 181 VAL A CA 1
ATOM 1482 C C . VAL A 1 181 ? 0.172 40.196 31.438 1.00 89.25 181 VAL A C 1
ATOM 1484 O O . VAL A 1 181 ? 0.561 41.192 30.825 1.00 89.25 181 VAL A O 1
ATOM 1487 N N . LEU A 1 182 ? 0.974 39.147 31.646 1.00 90.44 182 LEU A N 1
ATOM 1488 C CA . LEU A 1 182 ? 2.371 39.107 31.194 1.00 90.44 182 LEU A CA 1
ATOM 1489 C C . LEU A 1 182 ? 2.496 39.185 29.667 1.00 90.44 182 LEU A C 1
ATOM 1491 O O . LEU A 1 182 ? 3.329 39.938 29.155 1.00 90.44 182 LEU A O 1
ATOM 1495 N N . VAL A 1 183 ? 1.643 38.464 28.934 1.00 93.75 183 VAL A N 1
ATOM 1496 C CA . VAL A 1 183 ? 1.605 38.522 27.464 1.00 93.75 183 VAL A CA 1
ATOM 1497 C C . VAL A 1 183 ? 1.224 39.926 26.989 1.00 93.75 183 VAL A C 1
ATOM 1499 O O . VAL A 1 183 ? 1.876 40.466 26.094 1.00 93.75 183 VAL A O 1
ATOM 1502 N N . ALA A 1 184 ? 0.230 40.562 27.617 1.00 94.12 184 ALA A N 1
ATOM 1503 C CA . ALA A 1 184 ? -0.175 41.924 27.272 1.00 94.12 184 ALA A CA 1
ATOM 1504 C C . ALA A 1 184 ? 0.960 42.943 27.491 1.00 94.12 184 ALA A C 1
ATOM 1506 O O . ALA A 1 184 ? 1.225 43.768 26.611 1.00 94.12 184 ALA A O 1
ATOM 1507 N N . PHE A 1 185 ? 1.682 42.856 28.615 1.00 95.31 185 PHE A N 1
ATOM 1508 C CA . PHE A 1 185 ? 2.845 43.711 28.876 1.00 95.31 185 PHE A CA 1
ATOM 1509 C C . PHE A 1 185 ? 3.971 43.494 27.864 1.00 95.31 185 PHE A C 1
ATOM 1511 O O . PHE A 1 185 ? 4.575 44.468 27.410 1.00 95.31 185 PHE A O 1
ATOM 1518 N N . PHE A 1 186 ? 4.232 42.246 27.471 1.00 95.38 186 PHE A N 1
ATOM 1519 C CA . PHE A 1 186 ? 5.259 41.938 26.478 1.00 95.38 186 PHE A CA 1
ATOM 1520 C C . PHE A 1 186 ? 4.926 42.546 25.110 1.00 95.38 186 PHE A C 1
ATOM 1522 O O . PHE A 1 186 ? 5.776 43.185 24.488 1.00 95.38 186 PHE A O 1
ATOM 1529 N N . VAL A 1 187 ? 3.673 42.414 24.667 1.00 95.25 187 VAL A N 1
ATOM 1530 C CA . VAL A 1 187 ? 3.204 42.982 23.396 1.00 95.25 187 VAL A CA 1
ATOM 1531 C C . VAL A 1 187 ? 3.289 44.510 23.418 1.00 95.25 187 VAL A C 1
ATOM 1533 O O . VAL A 1 187 ? 3.855 45.105 22.500 1.00 95.25 187 VAL A O 1
ATOM 1536 N N . LEU A 1 188 ? 2.798 45.157 24.478 1.00 95.31 188 LEU A N 1
ATOM 1537 C CA . LEU A 1 188 ? 2.878 46.615 24.620 1.00 95.31 188 LEU A CA 1
ATOM 1538 C C . LEU A 1 188 ? 4.329 47.109 24.665 1.00 95.31 188 LEU A C 1
ATOM 1540 O O . LEU A 1 188 ? 4.666 48.086 23.994 1.00 95.31 188 LEU A O 1
ATOM 1544 N N . GLY A 1 189 ? 5.202 46.411 25.394 1.00 95.12 189 GLY A N 1
ATOM 1545 C CA . GLY A 1 189 ? 6.633 46.702 25.440 1.00 95.12 189 GLY A CA 1
ATOM 1546 C C . GLY A 1 189 ? 7.295 46.585 24.066 1.00 95.12 189 GLY A C 1
ATOM 1547 O O . GLY A 1 189 ? 8.070 47.460 23.683 1.00 95.12 189 GLY A O 1
ATOM 1548 N N . PHE A 1 190 ? 6.939 45.562 23.287 1.00 95.06 190 PHE A N 1
ATOM 1549 C CA . PHE A 1 190 ? 7.445 45.367 21.929 1.00 95.06 190 PHE A CA 1
ATOM 1550 C C . PHE A 1 190 ? 7.008 46.489 20.977 1.00 95.06 190 PHE A C 1
ATOM 1552 O O . PHE A 1 190 ? 7.836 47.037 20.248 1.00 95.06 190 PHE A O 1
ATOM 1559 N N . TYR A 1 191 ? 5.738 46.902 21.023 1.00 94.06 191 TYR A N 1
ATOM 1560 C CA . TYR A 1 191 ? 5.256 48.028 20.217 1.00 94.06 191 TYR A CA 1
ATOM 1561 C C . TYR A 1 191 ? 5.883 49.361 20.636 1.00 94.06 191 TYR A C 1
ATOM 1563 O O . TYR A 1 191 ? 6.269 50.147 19.770 1.00 94.06 191 TYR A O 1
ATOM 1571 N N . MET A 1 192 ? 6.053 49.602 21.938 1.00 93.62 192 MET A N 1
ATOM 1572 C CA . MET A 1 192 ? 6.762 50.785 22.441 1.00 93.62 192 MET A CA 1
ATOM 1573 C C . MET A 1 192 ? 8.232 50.780 22.022 1.00 93.62 192 MET A C 1
ATOM 1575 O O . MET A 1 192 ? 8.768 51.827 21.663 1.00 93.62 192 MET A O 1
ATOM 1579 N N . PHE A 1 193 ? 8.878 49.614 22.005 1.00 93.31 193 PHE A N 1
ATOM 1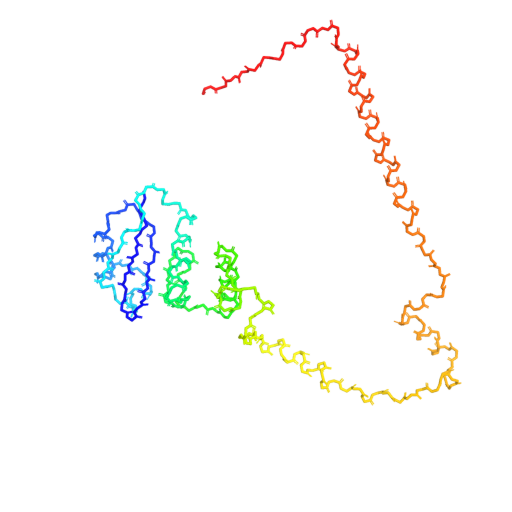580 C CA . PHE A 1 193 ? 10.242 49.464 21.511 1.00 93.31 193 PHE A CA 1
ATOM 1581 C C . PHE A 1 193 ? 10.337 49.772 20.014 1.00 93.31 193 PHE A C 1
ATOM 1583 O O . PHE A 1 193 ? 11.178 50.578 19.618 1.00 93.31 193 PHE A O 1
ATOM 1590 N N . ILE A 1 194 ? 9.447 49.210 19.186 1.00 89.81 194 ILE A N 1
ATOM 1591 C CA . ILE A 1 194 ? 9.374 49.534 17.753 1.00 89.81 194 ILE A CA 1
ATOM 1592 C C . ILE A 1 194 ? 9.140 51.032 17.559 1.00 89.81 194 ILE A C 1
ATOM 1594 O O . ILE A 1 194 ? 9.851 51.661 16.781 1.00 89.81 194 ILE A O 1
ATOM 1598 N N . TYR A 1 195 ? 8.194 51.626 18.285 1.00 90.25 195 TYR A N 1
ATOM 1599 C CA . TYR A 1 195 ? 7.921 53.059 18.218 1.00 90.25 195 TYR A CA 1
ATOM 1600 C C . TYR A 1 195 ? 9.141 53.898 18.625 1.00 90.25 195 TYR A C 1
ATOM 1602 O O . TYR A 1 195 ? 9.465 54.887 17.969 1.00 90.25 195 TYR A O 1
ATOM 1610 N N . LEU A 1 196 ? 9.876 53.492 19.663 1.00 90.31 196 LEU A N 1
ATOM 1611 C CA . LEU A 1 196 ? 11.099 54.164 20.101 1.00 90.31 196 LEU A CA 1
ATOM 1612 C C . LEU A 1 196 ? 12.213 54.051 19.053 1.00 90.31 196 LEU A C 1
ATOM 1614 O O . LEU A 1 196 ? 12.902 55.032 18.776 1.00 90.31 196 LEU A O 1
ATOM 1618 N N . VAL A 1 197 ? 12.370 52.885 18.425 1.00 86.12 197 VAL A N 1
ATOM 1619 C CA . VAL A 1 197 ? 13.307 52.687 17.311 1.00 86.12 197 VAL A CA 1
ATOM 1620 C C . VAL A 1 197 ? 12.903 53.562 16.126 1.00 86.12 197 VAL A C 1
ATOM 1622 O O . VAL A 1 197 ? 13.734 54.291 15.591 1.00 86.12 197 VAL A O 1
ATOM 1625 N N . LEU A 1 198 ? 11.625 53.576 15.752 1.00 83.69 198 LEU A N 1
ATOM 1626 C CA . LEU A 1 198 ? 11.125 54.408 14.661 1.00 83.69 198 LEU A CA 1
ATOM 1627 C C . LEU A 1 198 ? 11.241 55.905 14.968 1.00 83.69 198 LEU A C 1
ATOM 1629 O O . LEU A 1 198 ? 11.543 56.674 14.069 1.00 83.69 198 LEU A O 1
ATOM 1633 N N . THR A 1 199 ? 11.087 56.350 16.213 1.00 82.62 199 THR A N 1
ATOM 1634 C CA . THR A 1 199 ? 11.257 57.772 16.570 1.00 82.62 199 THR A CA 1
ATOM 1635 C C . THR A 1 199 ? 12.726 58.181 16.688 1.00 82.62 199 THR A C 1
ATOM 1637 O O . THR A 1 199 ? 13.082 59.293 16.300 1.00 82.62 199 THR A O 1
ATOM 1640 N N . ARG A 1 200 ? 13.614 57.292 17.153 1.00 80.06 200 ARG A N 1
ATOM 1641 C CA . ARG A 1 200 ? 15.071 57.535 17.202 1.00 80.06 200 ARG A CA 1
ATOM 1642 C C . ARG A 1 200 ? 15.732 57.476 15.823 1.00 80.06 200 ARG A C 1
ATOM 1644 O O . ARG A 1 200 ? 16.668 58.234 15.575 1.00 80.06 200 ARG A O 1
ATOM 1651 N N . TYR A 1 201 ? 15.272 56.588 14.941 1.00 71.31 201 TYR A N 1
ATOM 1652 C CA . TYR A 1 201 ? 15.903 56.319 13.641 1.00 71.31 201 TYR A CA 1
ATOM 1653 C C . TYR A 1 201 ? 15.092 56.812 12.431 1.00 71.31 201 TYR A C 1
ATOM 1655 O O . TYR A 1 201 ? 15.660 56.988 11.355 1.00 71.31 201 TYR A O 1
ATOM 1663 N N . GLY A 1 202 ? 13.804 57.122 12.589 1.00 59.28 202 GLY A N 1
ATOM 1664 C CA . GLY A 1 202 ? 12.894 57.551 11.513 1.00 59.28 202 GLY A CA 1
ATOM 1665 C C . GLY A 1 202 ? 13.099 58.975 10.996 1.00 59.28 202 GLY A C 1
ATOM 1666 O O . GLY A 1 202 ? 12.333 59.433 10.157 1.00 59.28 202 GLY A O 1
ATOM 1667 N N . GLY A 1 203 ? 14.150 59.668 11.440 1.00 57.78 203 GLY A N 1
ATOM 1668 C CA . GLY A 1 203 ? 14.619 60.915 10.828 1.00 57.78 203 GLY A CA 1
ATOM 1669 C C . GLY A 1 203 ? 15.668 60.722 9.725 1.00 57.78 203 GLY A C 1
ATOM 1670 O O . GLY A 1 203 ? 16.108 61.706 9.131 1.00 57.78 203 GLY A O 1
ATOM 1671 N N . LYS A 1 204 ? 16.122 59.491 9.449 1.00 61.41 204 LYS A N 1
ATOM 1672 C CA . LYS A 1 204 ? 17.134 59.231 8.413 1.00 61.41 204 LYS A CA 1
ATOM 1673 C C . LYS A 1 204 ? 16.661 58.124 7.479 1.00 61.41 204 LYS A C 1
ATOM 1675 O O . LYS A 1 204 ? 16.505 56.983 7.888 1.00 61.41 204 LYS A O 1
ATOM 1680 N N . ASN A 1 205 ? 16.449 58.504 6.218 1.00 58.84 205 ASN A N 1
ATOM 1681 C CA . ASN A 1 205 ? 16.038 57.668 5.089 1.00 58.84 205 ASN A CA 1
ATOM 1682 C C . ASN A 1 205 ? 16.676 56.265 5.112 1.00 58.84 205 ASN A C 1
ATOM 1684 O O . ASN A 1 205 ? 17.802 56.076 4.647 1.00 58.84 205 ASN A O 1
ATOM 1688 N N . LEU A 1 206 ? 15.941 55.271 5.614 1.00 56.94 206 LEU A N 1
ATOM 1689 C CA . LEU A 1 206 ? 16.297 53.859 5.504 1.00 56.94 206 LEU A CA 1
ATOM 1690 C C . LEU A 1 206 ? 16.106 53.426 4.044 1.00 56.94 206 LEU A C 1
ATOM 1692 O O . LEU A 1 206 ? 15.031 52.995 3.634 1.00 56.94 206 LEU A O 1
ATOM 1696 N N . LYS A 1 207 ? 17.160 53.568 3.232 1.00 56.38 207 LYS A N 1
ATOM 169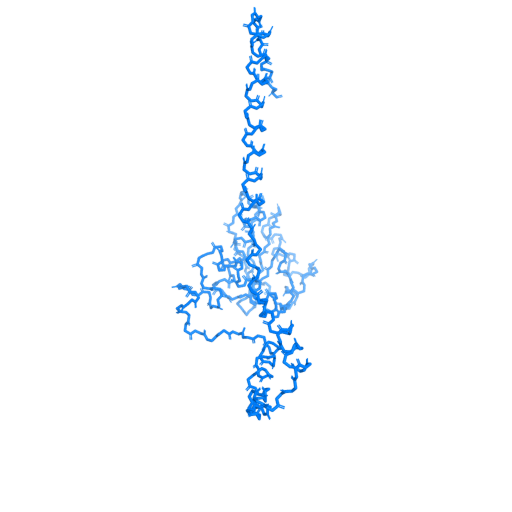7 C CA . LYS A 1 207 ? 17.244 52.945 1.904 1.00 56.38 207 LYS A CA 1
ATOM 1698 C C . LYS A 1 207 ? 17.440 51.442 2.085 1.00 56.38 207 LYS A C 1
ATOM 1700 O O . LYS A 1 207 ? 18.566 50.965 2.207 1.00 56.38 207 LYS A O 1
ATOM 1705 N N . VAL A 1 208 ? 16.343 50.695 2.097 1.00 57.22 208 VAL A N 1
ATOM 1706 C CA . VAL A 1 208 ? 16.385 49.232 2.033 1.00 57.22 208 VAL A CA 1
ATOM 1707 C C . VAL A 1 208 ? 16.687 48.840 0.583 1.00 57.22 208 VAL A C 1
ATOM 1709 O O . VAL A 1 208 ? 15.833 48.935 -0.294 1.00 57.22 208 VAL A O 1
ATOM 1712 N N . SER A 1 209 ? 17.940 48.475 0.305 1.00 54.41 209 SER A N 1
ATOM 1713 C CA . SER A 1 209 ? 18.367 47.976 -1.005 1.00 54.41 209 SER A CA 1
ATOM 1714 C C . SER A 1 209 ? 18.056 46.484 -1.105 1.00 54.41 209 SER A C 1
ATOM 1716 O O . SER A 1 209 ? 18.807 45.659 -0.588 1.00 54.41 209 SER A O 1
ATOM 1718 N N . PHE A 1 210 ? 16.984 46.126 -1.807 1.00 50.25 210 PHE A N 1
ATOM 1719 C CA . PHE A 1 210 ? 16.718 44.739 -2.177 1.00 50.25 210 PHE A CA 1
ATOM 1720 C C . PHE A 1 210 ? 17.666 44.326 -3.308 1.00 50.25 210 PHE A C 1
ATOM 1722 O O . PHE A 1 210 ? 17.487 44.714 -4.461 1.00 50.25 210 PHE A O 1
ATOM 1729 N N . LYS A 1 211 ? 18.703 43.544 -2.986 1.00 58.16 211 LYS A N 1
ATOM 1730 C CA . LYS A 1 211 ? 19.449 42.793 -4.002 1.00 58.16 211 LYS A CA 1
ATOM 1731 C C . LYS A 1 211 ? 18.622 41.566 -4.379 1.00 58.16 211 LYS A C 1
ATOM 1733 O O . LYS A 1 211 ? 18.634 40.568 -3.667 1.00 58.16 211 LYS A O 1
ATOM 1738 N N . THR A 1 212 ? 17.918 41.639 -5.500 1.00 59.09 212 THR A N 1
ATOM 1739 C CA . THR A 1 212 ? 17.428 40.454 -6.211 1.00 59.09 212 THR A CA 1
ATOM 1740 C C . THR A 1 212 ? 18.631 39.715 -6.795 1.00 59.09 212 THR A C 1
ATOM 1742 O O . THR A 1 212 ? 19.268 40.212 -7.725 1.00 59.09 212 THR A O 1
ATOM 1745 N N . GLY A 1 213 ? 18.978 38.569 -6.209 1.00 58.97 213 GLY A N 1
ATOM 1746 C CA . GLY A 1 213 ? 19.933 37.629 -6.792 1.00 58.97 213 GLY A CA 1
ATOM 1747 C C . GLY A 1 213 ? 19.308 36.936 -8.002 1.00 58.97 213 GLY A C 1
ATOM 1748 O O . GLY A 1 213 ? 18.183 36.450 -7.907 1.00 58.97 213 GLY A O 1
ATOM 1749 N N . ARG A 1 214 ? 20.024 36.969 -9.129 1.00 50.75 214 ARG A N 1
ATOM 1750 C CA . ARG A 1 214 ? 19.833 36.065 -10.270 1.00 50.75 214 ARG A CA 1
ATOM 1751 C C . ARG A 1 214 ? 20.478 34.723 -9.970 1.00 50.75 214 ARG A C 1
ATOM 1753 O O . ARG A 1 214 ? 21.524 34.750 -9.282 1.00 50.75 214 ARG A O 1
#

Radius of gyration: 32.51 Å; chains: 1; bounding box: 43×76×83 Å

Foldseek 3Di:
DWWKWFQWPPRAIEIEQDPDDNVVVLCCLQVVVDPQPQCVVTPTDDMDTDDDPPSDPVVSVVVQLVSCLVRNLQRYAYDVRSDNDDDPVRLLVSLVVSCVVVVADSAPRHPDHVVPDPDDHPDDPVVVVVVVCVVVVDPPPPPPDPPVNDDPVRVVVVCVVVVVPPDDPPPPVVVVVVVVVVVVVVVVVVVVVVVVCCVVPVVDDPPPDDDDDD

Organism: Oikopleura dioica (NCBI:txid34765)

pLDDT: mean 81.99, std 14.35, range [46.47, 97.06]